Protein 8WWZ (pdb70)

B-factor: mean 31.45, std 10.14, range [16.16, 75.38]

Sequence (325 aa):
KVKVAINGFGRIGRMVFRKAMLDDQIQVVAINASYSAETLAHLIKYDTIHGRYDKEVVAGEDSLIVNGKKVLLLNSRDPKQLPWREYDIDIVVEATGKFNAKDKAMGHIEAGAKKVILTAPGKNEDVTIVMGVNEDQFDAERHVIISNASCTTNCLAPVVKVLDEEFGIESGLMTTVHAYTDLRRARACGESIIPTTTGAAKALSLVLPHLKGKLHGLALRVPVPNVSLVDLVVDLKTDVTAEEVNEAFKRAAKTSMYGVLDYSDEPLVSTDYNTNPHSAVIDGLTTMVMEDRKVKVLAWYDNEWGYSCRVVDLIRHVAARMKHP

Nearest PDB structures (foldseek):
  8wwz-assembly1_A  TM=1.003E+00  e=9.482E-76  Bacillus subtilis subsp. subtilis str. 168
  2xf8-assembly2_C  TM=9.598E-01  e=2.136E-46  Escherichia coli K-12
  7u4s-assembly1_D  TM=9.685E-01  e=5.369E-45  Candida albicans WO-1
  2x5j-assembly1_O  TM=9.587E-01  e=1.997E-44  Escherichia coli K-12
  2xf8-assembly4_K  TM=9.476E-01  e=3.418E-44  Escherichia coli K-12

GO terms:
  GO:0050661 NADP binding (F, IDA)
  GO:0043891 glyceraldehyde-3-phosphate dehydrogenase [NAD(P)+] (phosphorylating) activity (F, IDA)
  GO:0004365 glyceraldehyde-3-phosphate dehydrogenase (NAD+) (phosphorylating) activity (F, EXP)
  GO:0047100 glyceraldehyde-3-phosphate dehydrogenase (NADP+) (phosphorylating) activity (F, EXP)
  GO:0006094 gluconeogenesis (P, IMP)
  GO:0005515 protein binding (F, IPI)

Structure (mmCIF, N/CA/C/O backbone):
data_8WWZ
#
_entry.id   8WWZ
#
_cell.length_a   102.600
_cell.length_b   102.600
_cell.length_c   111.081
_cell.angle_alpha   90.00
_cell.angle_beta   90.00
_cell.angle_gamma   120.00
#
_symmetry.space_group_name_H-M   'P 62 2 2'
#
loop_
_entity.id
_entity.type
_entity.pdbx_description
1 polymer 'Glyceraldehyde-3-phosphate dehydrogenase 2'
2 water water
#
loop_
_atom_site.group_PDB
_atom_site.id
_atom_site.type_symbol
_atom_site.label_atom_id
_atom_site.label_alt_id
_atom_site.label_comp_id
_atom_site.label_asym_id
_atom_site.label_entity_id
_atom_site.label_seq_id
_atom_site.pdbx_PDB_ins_code
_atom_site.Cartn_x
_atom_site.Cartn_y
_atom_site.Cartn_z
_atom_site.occupancy
_atom_site.B_iso_or_equiv
_atom_site.auth_seq_id
_atom_site.auth_comp_id
_atom_site.auth_asym_id
_atom_site.auth_atom_id
_atom_site.pdbx_PDB_model_num
ATOM 1 N N . LYS A 1 4 ? 12.531 -10.192 21.593 1.00 46.82 2 LYS A N 1
ATOM 2 C CA . LYS A 1 4 ? 13.824 -10.026 20.943 1.00 42.23 2 LYS A CA 1
ATOM 3 C C . LYS A 1 4 ? 14.949 -10.320 21.929 1.00 40.57 2 LYS A C 1
ATOM 4 O O . LYS A 1 4 ? 14.874 -9.934 23.095 1.00 40.74 2 LYS A O 1
ATOM 10 N N . VAL A 1 5 ? 15.989 -11.015 21.466 1.00 36.20 3 VAL A N 1
ATOM 11 C CA . VAL A 1 5 ? 17.107 -11.345 22.342 1.00 30.39 3 VAL A CA 1
ATOM 12 C C . VAL A 1 5 ? 17.869 -10.071 22.677 1.00 31.07 3 VAL A C 1
ATOM 13 O O . VAL A 1 5 ? 18.128 -9.235 21.801 1.00 29.70 3 VAL A O 1
ATOM 17 N N . LYS A 1 6 ? 18.231 -9.916 23.949 1.00 25.38 4 LYS A N 1
ATOM 18 C CA . LYS A 1 6 ? 18.899 -8.716 24.433 1.00 25.85 4 LYS A CA 1
ATOM 19 C C . LYS A 1 6 ? 20.400 -8.960 24.535 1.00 22.40 4 LYS A C 1
ATOM 20 O O . LYS A 1 6 ? 20.852 -9.921 25.171 1.00 22.44 4 LYS A O 1
ATOM 26 N N . VAL A 1 7 ? 21.165 -8.089 23.897 1.00 19.64 5 VAL A N 1
ATOM 27 C CA . VAL A 1 7 ? 22.581 -8.308 23.657 1.00 25.00 5 VAL A CA 1
ATOM 28 C C . VAL A 1 7 ? 23.354 -7.106 24.177 1.00 20.99 5 VAL A C 1
ATOM 29 O O . VAL A 1 7 ? 22.890 -5.965 24.093 1.00 23.69 5 VAL A O 1
ATOM 33 N N . ALA A 1 8 ? 24.520 -7.369 24.741 1.00 19.84 6 ALA A N 1
ATOM 34 C CA . ALA A 1 8 ? 25.491 -6.327 25.024 1.00 22.10 6 ALA A CA 1
ATOM 35 C C . ALA A 1 8 ? 26.789 -6.678 24.313 1.00 21.03 6 ALA A C 1
ATOM 36 O O . ALA A 1 8 ? 27.053 -7.843 24.014 1.00 18.50 6 ALA A O 1
ATOM 38 N N . ILE A 1 9 ? 27.586 -5.660 24.015 1.00 24.75 7 ILE A N 1
ATOM 39 C CA . ILE A 1 9 ? 28.870 -5.838 23.354 1.00 20.23 7 ILE A CA 1
ATOM 40 C C . ILE A 1 9 ? 29.944 -5.234 24.240 1.00 20.00 7 ILE A C 1
ATOM 41 O O . ILE A 1 9 ? 29.847 -4.067 24.636 1.00 23.13 7 ILE A O 1
ATOM 46 N N . ASN A 1 10 ? 30.959 -6.028 24.557 1.00 21.35 8 ASN A N 1
ATOM 47 C CA . ASN A 1 10 ? 32.074 -5.587 25.377 1.00 21.56 8 ASN A CA 1
ATOM 48 C C . ASN A 1 10 ? 33.297 -5.426 24.484 1.00 21.74 8 ASN A C 1
ATOM 49 O O . ASN A 1 10 ? 33.743 -6.391 23.858 1.00 21.92 8 ASN A O 1
ATOM 54 N N . GLY A 1 11 ? 33.840 -4.217 24.435 1.00 23.81 9 GLY A N 1
ATOM 55 C CA . GLY A 1 11 ? 35.007 -3.957 23.617 1.00 27.34 9 GLY A CA 1
ATOM 56 C C . GLY A 1 11 ? 34.607 -3.420 22.263 1.00 26.33 9 GLY A C 1
ATOM 57 O O . GLY A 1 11 ? 33.694 -3.952 21.627 1.00 25.76 9 GLY A O 1
ATOM 58 N N . PHE A 1 12 ? 35.264 -2.362 21.809 1.00 29.18 10 PHE A N 1
ATOM 59 C CA . PHE A 1 12 ? 34.859 -1.704 20.579 1.00 28.61 10 PHE A CA 1
ATOM 60 C C . PHE A 1 12 ? 36.020 -1.598 19.603 1.00 30.19 10 PHE A C 1
ATOM 61 O O . PHE A 1 12 ? 36.205 -0.578 18.938 1.00 30.59 10 PHE A O 1
ATOM 69 N N . GLY A 1 13 ? 36.817 -2.658 19.516 1.00 28.88 11 GLY A N 1
ATOM 70 C CA . GLY A 1 13 ? 37.744 -2.814 18.421 1.00 22.61 11 GLY A CA 1
ATOM 71 C C . GLY A 1 13 ? 36.987 -3.127 17.145 1.00 24.64 11 GLY A C 1
ATOM 72 O O . GLY A 1 13 ? 35.763 -3.021 17.066 1.00 26.93 11 GLY A O 1
ATOM 73 N N . ARG A 1 14 ? 37.741 -3.538 16.125 1.00 24.43 12 ARG A N 1
ATOM 74 C CA . ARG A 1 14 ? 37.144 -3.682 14.799 1.00 28.53 12 ARG A CA 1
ATOM 75 C C . ARG A 1 14 ? 36.056 -4.754 14.786 1.00 24.56 12 ARG A C 1
ATOM 76 O O . ARG A 1 14 ? 35.008 -4.574 14.153 1.00 22.44 12 ARG A O 1
ATOM 84 N N . ILE A 1 15 ? 36.266 -5.858 15.507 1.00 22.59 13 ILE A N 1
ATOM 85 C CA . ILE A 1 15 ? 35.258 -6.912 15.543 1.00 23.49 13 ILE A CA 1
ATOM 86 C C . ILE A 1 15 ? 34.021 -6.439 16.297 1.00 23.64 13 ILE A C 1
ATOM 87 O O . ILE A 1 15 ? 32.888 -6.657 15.857 1.00 21.21 13 ILE A O 1
ATOM 92 N N . GLY A 1 16 ? 34.218 -5.808 17.458 1.00 19.10 14 GLY A N 1
ATOM 93 C CA . GLY A 1 16 ? 33.083 -5.265 18.189 1.00 24.22 14 GLY A CA 1
ATOM 94 C C . GLY A 1 16 ? 32.263 -4.295 17.358 1.00 23.62 14 GLY A C 1
ATOM 95 O O . GLY A 1 16 ? 31.031 -4.357 17.350 1.00 21.74 14 GLY A O 1
ATOM 96 N N . ARG A 1 17 ? 32.936 -3.413 16.612 1.00 21.61 15 ARG A N 1
ATOM 97 C CA . ARG A 1 17 ? 32.218 -2.424 15.811 1.00 26.12 15 ARG A CA 1
ATOM 98 C C . ARG A 1 17 ? 31.497 -3.068 14.638 1.00 22.83 15 ARG A C 1
ATOM 99 O O . ARG A 1 17 ? 30.366 -2.691 14.322 1.00 23.22 15 ARG A O 1
ATOM 107 N N . MET A 1 18 ? 32.130 -4.038 13.976 1.00 24.13 16 MET A N 1
ATOM 108 C CA . MET A 1 18 ? 31.468 -4.703 12.856 1.00 21.63 16 MET A CA 1
ATOM 109 C C . MET A 1 18 ? 30.261 -5.505 13.337 1.00 24.34 16 MET A C 1
ATOM 110 O O . MET A 1 18 ? 29.189 -5.471 12.713 1.00 19.32 16 MET A O 1
ATOM 115 N N . VAL A 1 19 ? 30.412 -6.216 14.460 1.00 22.27 17 VAL A N 1
ATOM 116 C CA . VAL A 1 19 ? 29.292 -6.951 15.040 1.00 22.85 17 VAL A CA 1
ATOM 117 C C . VAL A 1 19 ? 28.166 -5.997 15.412 1.00 23.15 17 VAL A C 1
ATOM 118 O O . VAL A 1 19 ? 26.988 -6.297 15.197 1.00 22.48 17 VAL A O 1
ATOM 122 N N . PHE A 1 20 ? 28.505 -4.840 15.985 1.00 23.79 18 PHE A N 1
ATOM 123 C CA . PHE A 1 20 ? 27.479 -3.858 16.320 1.00 26.15 18 PHE A CA 1
ATOM 124 C C . PHE A 1 20 ? 26.762 -3.367 15.068 1.00 26.72 18 PHE A C 1
ATOM 125 O O . PHE A 1 20 ? 25.530 -3.284 15.037 1.00 24.81 18 PHE A O 1
ATOM 133 N N . ARG A 1 21 ? 27.525 -3.026 14.027 1.00 26.35 19 ARG A N 1
ATOM 134 C CA . ARG A 1 21 ? 26.928 -2.609 12.762 1.00 29.20 19 ARG A CA 1
ATOM 135 C C . ARG A 1 21 ? 25.933 -3.647 12.259 1.00 27.99 19 ARG A C 1
ATOM 136 O O . ARG A 1 21 ? 24.811 -3.313 11.861 1.00 32.25 19 ARG A O 1
ATOM 144 N N . LYS A 1 22 ? 26.326 -4.922 12.281 1.00 26.03 20 LYS A N 1
ATOM 145 C CA . LYS A 1 22 ? 25.463 -5.959 11.720 1.00 26.05 20 LYS A CA 1
ATOM 146 C C . LYS A 1 22 ? 24.257 -6.225 12.617 1.00 30.28 20 LYS A C 1
ATOM 147 O O . LYS A 1 22 ? 23.143 -6.433 12.120 1.00 30.89 20 LYS A O 1
ATOM 153 N N . ALA A 1 23 ? 24.455 -6.206 13.941 1.00 26.19 21 ALA A N 1
ATOM 154 C CA . ALA A 1 23 ? 23.373 -6.500 14.874 1.00 32.78 21 ALA A CA 1
ATOM 155 C C . ALA A 1 23 ? 22.338 -5.386 14.907 1.00 31.32 21 ALA A C 1
ATOM 156 O O . ALA A 1 23 ? 21.148 -5.656 15.110 1.00 31.55 21 ALA A O 1
ATOM 158 N N . MET A 1 24 ? 22.766 -4.135 14.712 1.00 30.60 22 MET A N 1
ATOM 159 C CA . MET A 1 24 ? 21.826 -3.020 14.675 1.00 31.78 22 MET A CA 1
ATOM 160 C C . MET A 1 24 ? 20.891 -3.098 13.478 1.00 32.38 22 MET A C 1
ATOM 161 O O . MET A 1 24 ? 19.825 -2.475 13.49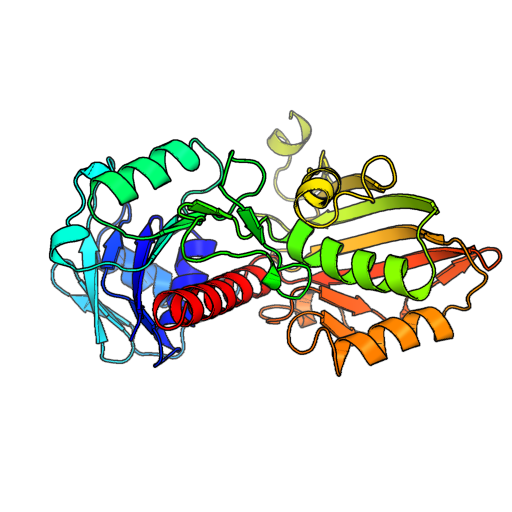9 1.00 38.90 22 MET A O 1
ATOM 166 N N . LEU A 1 25 ? 21.269 -3.837 12.437 1.00 29.82 23 LEU A N 1
ATOM 167 C CA . LEU A 1 25 ? 20.401 -4.068 11.294 1.00 34.34 23 LEU A CA 1
ATOM 168 C C . LEU A 1 25 ? 19.450 -5.238 11.502 1.00 38.09 23 LEU A C 1
ATOM 169 O O . LEU A 1 25 ? 18.465 -5.358 10.766 1.00 39.88 23 LEU A O 1
ATOM 174 N N . ASP A 1 26 ? 19.723 -6.100 12.477 1.00 37.72 24 ASP A N 1
ATOM 175 C CA . ASP A 1 26 ? 18.908 -7.283 12.735 1.00 35.89 24 ASP A CA 1
ATOM 176 C C . ASP A 1 26 ? 17.764 -6.892 13.663 1.00 39.78 24 ASP A C 1
ATOM 177 O O . ASP A 1 26 ? 17.981 -6.621 14.849 1.00 34.37 24 ASP A O 1
ATOM 182 N N . ASP A 1 27 ? 16.545 -6.871 13.124 1.00 39.91 25 ASP A N 1
ATOM 183 C CA . ASP A 1 27 ? 15.384 -6.523 13.932 1.00 44.06 25 ASP A CA 1
ATOM 184 C C . ASP A 1 27 ? 14.993 -7.630 14.905 1.00 43.34 25 ASP A C 1
ATOM 185 O O . ASP A 1 27 ? 14.132 -7.400 15.760 1.00 43.53 25 ASP A O 1
ATOM 190 N N . GLN A 1 28 ? 15.605 -8.814 14.803 1.00 38.92 26 GLN A N 1
ATOM 191 C CA . GLN A 1 28 ? 15.407 -9.867 15.791 1.00 39.52 26 GLN A CA 1
ATOM 192 C C . GLN A 1 28 ? 16.301 -9.703 17.013 1.00 39.02 26 GLN A C 1
ATOM 193 O O . GLN A 1 28 ? 16.136 -10.443 17.989 1.00 39.00 26 GLN A O 1
ATOM 199 N N . ILE A 1 29 ? 17.239 -8.761 16.985 1.00 36.67 27 ILE A N 1
ATOM 200 C CA . ILE A 1 29 ? 18.226 -8.583 18.040 1.00 33.16 27 ILE A CA 1
ATOM 201 C C . ILE A 1 29 ? 18.079 -7.174 18.592 1.00 33.37 27 ILE A C 1
ATOM 202 O O . ILE A 1 29 ? 17.953 -6.214 17.824 1.00 31.01 27 ILE A O 1
ATOM 207 N N . GLN A 1 30 ? 18.096 -7.048 19.915 1.00 30.30 28 GLN A N 1
ATOM 208 C CA . GLN A 1 30 ? 18.067 -5.755 20.582 1.00 30.73 28 GLN A CA 1
ATOM 209 C C . GLN A 1 30 ? 19.418 -5.543 21.252 1.00 27.73 28 GLN A C 1
ATOM 210 O O . GLN A 1 30 ? 19.719 -6.185 22.263 1.00 28.67 28 GLN A O 1
ATOM 216 N N . VAL A 1 31 ? 20.229 -4.648 20.694 1.00 23.69 29 VAL A N 1
ATOM 217 C CA . VAL A 1 31 ? 21.504 -4.279 21.308 1.00 21.20 29 VAL A CA 1
ATOM 218 C C . VAL A 1 31 ? 21.200 -3.249 22.393 1.00 25.05 29 VAL A C 1
ATOM 219 O O . VAL A 1 31 ? 20.986 -2.068 22.111 1.00 28.13 29 VAL A O 1
ATOM 223 N N . VAL A 1 32 ? 21.187 -3.701 23.645 1.00 21.92 30 VAL A N 1
ATOM 224 C CA . VAL A 1 32 ? 20.795 -2.851 24.760 1.00 24.04 30 VAL A CA 1
ATOM 225 C C . VAL A 1 32 ? 21.930 -1.922 25.162 1.00 25.11 30 VAL A C 1
ATOM 226 O O . VAL A 1 32 ? 21.703 -0.754 25.490 1.00 24.49 30 VAL A O 1
ATOM 230 N N . ALA A 1 33 ? 23.168 -2.413 25.147 1.00 26.82 31 ALA A N 1
ATOM 231 C CA . ALA A 1 33 ? 24.250 -1.653 25.747 1.00 23.99 31 ALA A CA 1
ATOM 232 C C . ALA A 1 33 ? 25.584 -2.019 25.117 1.00 23.65 31 ALA A C 1
ATOM 233 O O . ALA A 1 33 ? 25.747 -3.075 24.498 1.00 23.65 31 ALA A O 1
ATOM 235 N N . ILE A 1 34 ? 26.539 -1.112 25.301 1.00 24.59 32 ILE A N 1
ATOM 236 C CA . ILE A 1 34 ? 27.927 -1.275 24.894 1.00 23.57 32 ILE A CA 1
ATOM 237 C C . ILE A 1 34 ? 28.808 -0.898 26.074 1.00 24.54 32 ILE A C 1
ATOM 238 O O . ILE A 1 34 ? 28.551 0.103 26.750 1.00 27.81 32 ILE A O 1
ATOM 243 N N . ASN A 1 35 ? 29.848 -1.687 26.319 1.00 23.74 33 ASN A N 1
ATOM 244 C CA . ASN A 1 35 ? 30.900 -1.328 27.265 1.00 27.89 33 ASN A CA 1
ATOM 245 C C . ASN A 1 35 ? 32.188 -1.110 26.480 1.00 24.56 33 ASN A C 1
ATOM 246 O O . ASN A 1 35 ? 32.691 -2.038 25.838 1.00 24.42 33 ASN A O 1
ATOM 251 N N . ALA A 1 36 ? 32.713 0.114 26.526 1.00 24.59 34 ALA A N 1
ATOM 252 C CA . ALA A 1 36 ? 33.852 0.501 25.707 1.00 27.65 34 ALA A CA 1
ATOM 253 C C . ALA A 1 36 ? 34.708 1.508 26.459 1.00 31.07 34 ALA A C 1
ATOM 254 O O . ALA A 1 36 ? 34.302 2.063 27.482 1.00 31.79 34 ALA A O 1
ATOM 256 N N . SER A 1 37 ? 35.896 1.759 25.917 1.00 33.76 35 SER A N 1
ATOM 257 C CA . SER A 1 37 ? 36.887 2.616 26.552 1.00 36.47 35 SER A CA 1
ATOM 258 C C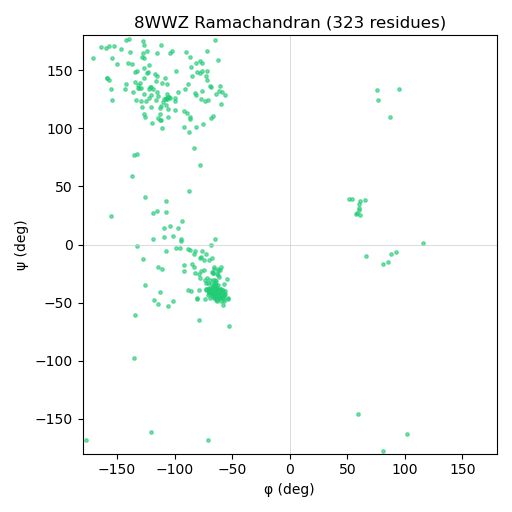 . SER A 1 37 ? 36.748 4.087 26.184 1.00 39.98 35 SER A C 1
ATOM 259 O O . SER A 1 37 ? 37.501 4.906 26.718 1.00 43.02 35 SER A O 1
ATOM 262 N N . TYR A 1 38 ? 35.826 4.453 25.297 1.00 34.89 36 TYR A N 1
ATOM 263 C CA . TYR A 1 38 ? 35.758 5.827 24.819 1.00 38.58 36 TYR A CA 1
ATOM 264 C C . TYR A 1 38 ? 34.382 6.435 25.061 1.00 37.39 36 TYR A C 1
ATOM 265 O O . TYR A 1 38 ? 33.403 5.747 25.363 1.00 30.83 36 TYR A O 1
ATOM 274 N N . SER A 1 39 ? 34.328 7.757 24.912 1.00 31.36 37 SER A N 1
ATOM 275 C CA . SER A 1 39 ? 33.096 8.508 25.070 1.00 30.45 37 SER A CA 1
ATOM 276 C C . SER A 1 39 ? 32.155 8.254 23.893 1.00 30.44 37 SER A C 1
ATOM 277 O O . SER A 1 39 ? 32.542 7.728 22.844 1.00 30.50 37 SER A O 1
ATOM 280 N N . ALA A 1 40 ? 30.899 8.667 24.077 1.00 25.14 38 ALA A N 1
ATOM 281 C CA . ALA A 1 40 ? 29.872 8.436 23.065 1.00 29.49 38 ALA A CA 1
ATOM 282 C C . ALA A 1 40 ? 30.223 9.100 21.737 1.00 34.22 38 ALA A C 1
ATOM 283 O O . ALA A 1 40 ? 29.959 8.539 20.670 1.00 29.51 38 ALA A O 1
ATOM 285 N N . GLU A 1 41 ? 30.801 10.303 21.781 1.00 26.88 39 GLU A N 1
ATOM 286 C CA . GLU A 1 41 ? 31.140 11.015 20.551 1.00 35.29 39 GLU A CA 1
ATOM 287 C C . GLU A 1 41 ? 32.194 10.254 19.748 1.00 33.00 39 GLU A C 1
ATOM 288 O O . GLU A 1 41 ? 32.065 10.081 18.526 1.00 26.45 39 GLU A O 1
ATOM 294 N N . THR A 1 42 ? 33.223 9.748 20.431 1.00 29.74 40 THR A N 1
ATOM 295 C CA . THR A 1 42 ? 34.238 8.948 19.758 1.00 31.91 40 THR A CA 1
ATOM 296 C C . THR A 1 42 ? 33.646 7.652 19.215 1.00 31.54 40 THR A C 1
ATOM 297 O O . THR A 1 42 ? 33.958 7.243 18.089 1.00 31.37 40 THR A O 1
ATOM 301 N N . LEU A 1 43 ? 32.784 6.995 19.997 1.00 29.11 41 LEU A N 1
ATOM 302 C CA . LEU A 1 43 ? 32.174 5.749 19.539 1.00 29.42 41 LEU A CA 1
ATOM 303 C C . LEU A 1 43 ? 31.307 5.977 18.312 1.00 27.71 41 LEU A C 1
ATOM 304 O O . LEU A 1 43 ? 31.316 5.165 17.380 1.00 25.58 41 LEU A O 1
ATOM 309 N N . ALA A 1 44 ? 30.523 7.056 18.309 1.00 26.79 42 ALA A N 1
ATOM 310 C CA . ALA A 1 44 ? 29.696 7.369 17.151 1.00 27.53 42 ALA A CA 1
ATOM 311 C C . ALA A 1 44 ? 30.559 7.629 15.927 1.00 29.16 42 ALA A C 1
ATOM 312 O O . ALA A 1 44 ? 30.233 7.178 14.821 1.00 26.27 42 ALA A O 1
ATOM 314 N N . HIS A 1 45 ? 31.677 8.343 16.107 1.00 28.71 43 HIS A N 1
ATOM 315 C CA . HIS A 1 45 ? 32.618 8.515 15.003 1.00 28.39 43 HIS A CA 1
ATOM 316 C C . HIS A 1 45 ? 33.097 7.166 14.476 1.00 31.37 43 HIS A C 1
ATOM 317 O O . HIS A 1 45 ? 33.109 6.928 13.262 1.00 29.55 43 HIS A O 1
ATOM 324 N N . LEU A 1 46 ? 33.490 6.265 15.382 1.00 25.75 44 LEU A N 1
ATOM 325 C CA . LEU A 1 46 ? 34.052 4.983 14.962 1.00 29.48 44 LEU A CA 1
ATOM 326 C C . LEU A 1 46 ? 33.003 4.082 14.318 1.00 28.18 44 LEU A C 1
ATOM 327 O O . LEU A 1 46 ? 33.334 3.279 13.441 1.00 27.49 44 LEU A O 1
ATOM 332 N N . ILE A 1 47 ? 31.744 4.204 14.733 1.00 26.71 45 ILE A N 1
ATOM 333 C CA . ILE A 1 47 ? 30.665 3.447 14.106 1.00 26.98 45 ILE A CA 1
ATOM 334 C C . ILE A 1 47 ? 30.379 3.982 12.712 1.00 28.23 45 ILE A C 1
ATOM 335 O O . ILE A 1 47 ? 30.186 3.212 11.762 1.00 25.53 45 ILE A O 1
ATOM 340 N N . LYS A 1 48 ? 30.334 5.310 12.572 1.00 26.05 46 LYS A N 1
ATOM 341 C CA . LYS A 1 48 ? 29.921 5.910 11.310 1.00 29.10 46 LYS A CA 1
ATOM 342 C C . LYS A 1 48 ? 30.967 5.707 10.222 1.00 26.18 46 LYS A C 1
ATOM 343 O O . LYS A 1 48 ? 30.620 5.436 9.068 1.00 24.56 46 LYS A O 1
ATOM 349 N N . TYR A 1 49 ? 32.246 5.823 10.570 1.00 26.76 47 TYR A N 1
ATOM 350 C CA . TYR A 1 49 ? 33.336 5.839 9.605 1.00 23.88 47 TYR A CA 1
ATOM 351 C C . TYR A 1 49 ? 34.236 4.629 9.797 1.00 31.24 47 TYR A C 1
ATOM 352 O O . TYR A 1 49 ? 34.523 4.230 10.929 1.00 33.53 47 TYR A O 1
ATOM 361 N N . ASP A 1 50 ? 34.692 4.057 8.687 1.00 29.34 48 ASP A N 1
ATOM 362 C CA . ASP A 1 50 ? 35.575 2.902 8.744 1.00 28.02 48 ASP A CA 1
ATOM 363 C C . ASP A 1 50 ? 36.423 2.846 7.483 1.00 30.81 48 ASP A C 1
ATOM 364 O O . ASP A 1 50 ? 35.885 2.823 6.371 1.00 31.65 48 ASP A O 1
ATOM 369 N N . THR A 1 51 ? 37.745 2.807 7.661 1.00 29.40 49 THR A N 1
ATOM 370 C CA . THR A 1 51 ? 38.652 2.843 6.519 1.00 31.29 49 THR A CA 1
ATOM 371 C C . THR A 1 51 ? 38.623 1.565 5.694 1.00 34.64 49 THR A C 1
ATOM 372 O O . THR A 1 51 ? 39.136 1.566 4.571 1.00 36.94 49 THR A O 1
ATOM 376 N N . ILE A 1 52 ? 38.033 0.491 6.208 1.00 34.61 50 ILE A N 1
ATOM 377 C CA . ILE A 1 52 ? 38.008 -0.796 5.525 1.00 29.70 50 ILE A CA 1
ATOM 378 C C . ILE A 1 52 ? 36.665 -1.050 4.851 1.00 32.39 50 ILE A C 1
ATOM 379 O O . ILE A 1 52 ? 36.610 -1.438 3.683 1.00 32.24 50 ILE A O 1
ATOM 384 N N . HIS A 1 53 ? 35.564 -0.843 5.572 1.00 28.71 51 HIS A N 1
ATOM 385 C CA . HIS A 1 53 ? 34.247 -1.208 5.072 1.00 29.59 51 HIS A CA 1
ATOM 386 C C . HIS A 1 53 ? 33.396 0.002 4.714 1.00 33.00 51 HIS A C 1
ATOM 387 O O . HIS A 1 53 ? 32.218 -0.158 4.382 1.00 34.11 51 HIS A O 1
ATOM 394 N N . GLY A 1 54 ? 33.964 1.205 4.757 1.00 32.79 52 GLY A N 1
ATOM 395 C CA . GLY A 1 54 ? 33.247 2.388 4.330 1.00 30.97 52 GLY A CA 1
ATOM 396 C C . GLY A 1 54 ? 32.311 2.933 5.391 1.00 30.09 52 GLY A C 1
ATOM 397 O O . GLY A 1 54 ? 32.210 2.432 6.512 1.00 29.52 52 GLY A O 1
ATOM 398 N N . ARG A 1 55 ? 31.599 3.987 5.008 1.00 26.84 53 ARG A N 1
ATOM 399 C CA . ARG A 1 55 ? 30.722 4.680 5.938 1.00 32.65 53 ARG A CA 1
ATOM 400 C C . ARG A 1 55 ? 29.481 3.846 6.224 1.00 35.58 53 ARG A C 1
ATOM 401 O O . ARG A 1 55 ? 28.972 3.142 5.348 1.00 33.34 53 ARG A O 1
ATOM 409 N N . TYR A 1 56 ? 28.994 3.936 7.459 1.00 31.46 54 TYR A N 1
ATOM 410 C CA . TYR A 1 56 ? 27.801 3.204 7.859 1.00 35.88 54 TYR A CA 1
ATOM 411 C C . TYR A 1 56 ? 26.562 3.815 7.219 1.00 39.84 54 TYR A C 1
ATOM 412 O O . TYR A 1 56 ? 26.438 5.037 7.110 1.00 42.35 54 TYR A O 1
ATOM 421 N N . ASP A 1 57 ? 25.631 2.945 6.815 1.00 40.62 55 ASP A N 1
ATOM 422 C CA . ASP A 1 57 ? 24.465 3.380 6.053 1.00 47.21 55 ASP A CA 1
ATOM 423 C C . ASP A 1 57 ? 23.458 4.134 6.915 1.00 49.24 55 ASP A C 1
ATOM 424 O O . ASP A 1 57 ? 22.779 5.040 6.419 1.00 48.62 55 ASP A O 1
ATOM 429 N N . LYS A 1 58 ? 23.336 3.774 8.187 1.00 46.12 56 LYS A N 1
ATOM 430 C CA . LYS A 1 58 ? 22.288 4.316 9.035 1.00 47.02 56 LYS A CA 1
ATOM 431 C C . LYS A 1 58 ? 22.754 5.585 9.745 1.00 44.35 56 LYS A C 1
ATOM 432 O O . LYS A 1 58 ? 23.942 5.909 9.791 1.00 47.27 56 LYS A O 1
ATOM 438 N N . GLU A 1 59 ? 21.789 6.311 10.303 1.00 43.23 57 GLU A N 1
ATOM 439 C CA . GLU A 1 59 ? 22.096 7.526 11.047 1.00 46.20 57 GLU A CA 1
ATOM 440 C C . GLU A 1 59 ? 22.712 7.156 12.389 1.00 43.61 57 GLU A C 1
ATOM 441 O O . GLU A 1 59 ? 22.116 6.405 13.169 1.00 43.38 57 GLU A O 1
ATOM 447 N N . VAL A 1 60 ? 23.912 7.664 12.649 1.00 41.16 58 VAL A N 1
ATOM 448 C CA . VAL A 1 60 ? 24.630 7.410 13.890 1.00 40.78 58 VAL A CA 1
ATOM 449 C C . VAL A 1 60 ? 24.786 8.732 14.616 1.00 40.94 58 VAL A C 1
ATOM 450 O O . VAL A 1 60 ? 25.328 9.692 14.056 1.00 45.67 58 VAL A O 1
ATOM 454 N N . VAL A 1 61 ? 24.328 8.785 15.860 1.00 38.62 59 VAL A N 1
ATOM 455 C CA . VAL A 1 61 ? 24.281 10.038 16.595 1.00 39.06 59 VAL A CA 1
ATOM 456 C C . VAL A 1 61 ? 24.641 9.776 18.055 1.00 40.25 59 VAL A C 1
ATOM 457 O O . VAL A 1 61 ? 24.212 8.780 18.642 1.00 40.70 59 VAL A O 1
ATOM 461 N N . ALA A 1 62 ? 25.440 10.660 18.642 1.00 35.70 60 ALA A N 1
ATOM 462 C CA . ALA A 1 62 ? 25.884 10.513 20.023 1.00 37.52 60 ALA A CA 1
ATOM 463 C C . ALA A 1 62 ? 24.996 11.334 20.951 1.00 43.58 60 ALA A C 1
ATOM 464 O O . ALA A 1 62 ? 24.744 12.516 20.691 1.00 44.68 60 ALA A O 1
ATOM 466 N N . GLY A 1 63 ? 24.523 10.710 22.028 1.00 39.97 61 GLY A N 1
ATOM 467 C CA . GLY A 1 63 ? 23.761 11.411 23.039 1.00 43.95 61 GLY A CA 1
ATOM 468 C C . GLY A 1 63 ? 24.446 11.314 24.386 1.00 49.14 61 GLY A C 1
ATOM 469 O O . GLY A 1 63 ? 25.636 10.993 24.458 1.00 46.38 61 GLY A O 1
ATOM 470 N N . GLU A 1 64 ? 23.712 11.572 25.463 1.00 53.57 62 GLU A N 1
ATOM 471 C CA . GLU A 1 64 ? 24.295 11.574 26.802 1.00 54.18 62 GLU A CA 1
ATOM 472 C C . GLU A 1 64 ? 24.522 10.134 27.245 1.00 51.46 62 GLU A C 1
ATOM 473 O O . GLU A 1 64 ? 23.582 9.433 27.628 1.00 56.20 62 GLU A O 1
ATOM 479 N N . ASP A 1 65 ? 25.784 9.696 27.202 1.00 49.66 63 ASP A N 1
ATOM 480 C CA . ASP A 1 65 ? 26.162 8.331 27.576 1.00 48.37 63 ASP A CA 1
ATOM 481 C C . ASP A 1 65 ? 25.305 7.301 26.842 1.00 45.35 63 ASP A C 1
ATOM 482 O O . ASP A 1 65 ? 24.893 6.281 27.402 1.00 39.76 63 ASP A O 1
ATOM 487 N N . SER A 1 66 ? 25.024 7.583 25.573 1.00 40.18 64 SER A N 1
ATOM 488 C CA . SER A 1 66 ? 24.256 6.672 24.740 1.00 37.58 64 SER A CA 1
ATOM 489 C C . SER A 1 66 ? 24.529 6.994 23.279 1.00 39.23 64 SER A C 1
ATOM 490 O O . SER A 1 66 ? 25.128 8.018 22.940 1.00 37.27 64 SER A O 1
ATOM 493 N N . LEU A 1 67 ? 24.074 6.097 22.419 1.00 39.76 65 LEU A N 1
ATOM 494 C CA . LEU A 1 67 ? 24.063 6.316 20.985 1.00 39.32 65 LEU A CA 1
ATOM 495 C C . LEU A 1 67 ? 22.642 6.139 20.478 1.00 38.85 65 LEU A C 1
ATOM 496 O O . LEU A 1 67 ? 21.860 5.368 21.034 1.00 37.96 65 LEU A O 1
ATOM 501 N N . ILE A 1 68 ? 22.301 6.886 19.441 1.00 40.20 66 ILE A N 1
ATOM 502 C CA . ILE A 1 68 ? 21.067 6.695 18.698 1.00 38.52 66 ILE A CA 1
ATOM 503 C C . ILE A 1 68 ? 21.492 6.258 17.307 1.00 39.00 66 ILE A C 1
ATOM 504 O O . ILE A 1 68 ? 22.067 7.043 16.539 1.00 34.44 66 ILE A O 1
ATOM 509 N N . VAL A 1 69 ? 21.252 4.989 17.003 1.00 38.12 67 VAL A N 1
ATOM 510 C CA . VAL A 1 69 ? 21.714 4.369 15.772 1.00 42.51 67 VAL A CA 1
ATOM 511 C C . VAL A 1 69 ? 20.500 3.778 15.082 1.00 46.27 67 VAL A C 1
ATOM 512 O O . VAL A 1 69 ? 19.778 2.969 15.679 1.00 48.36 67 VAL A O 1
ATOM 516 N N . ASN A 1 70 ? 20.266 4.191 13.836 1.00 51.07 68 ASN A N 1
ATOM 517 C CA . ASN A 1 70 ? 19.151 3.677 13.043 1.00 52.08 68 ASN A CA 1
ATOM 518 C C . ASN A 1 70 ? 17.817 3.908 13.755 1.00 50.96 68 ASN A C 1
ATOM 519 O O . ASN A 1 70 ? 16.848 3.174 13.548 1.00 55.76 68 ASN A O 1
ATOM 524 N N . GLY A 1 71 ? 17.766 4.929 14.614 1.00 45.28 69 GLY A N 1
ATOM 525 C CA . GLY A 1 71 ? 16.572 5.261 15.359 1.00 48.97 69 GLY A CA 1
ATOM 526 C C . GLY A 1 71 ? 16.455 4.630 16.735 1.00 54.28 69 GLY A C 1
ATOM 527 O O . GLY A 1 71 ? 15.525 4.977 17.477 1.00 54.90 69 GLY A O 1
ATOM 528 N N . LYS A 1 72 ? 17.361 3.728 17.111 1.00 49.22 70 LYS A N 1
ATOM 529 C CA . LYS A 1 72 ? 17.268 3.009 18.376 1.00 44.47 70 LYS A CA 1
ATOM 530 C C . LYS A 1 72 ? 18.337 3.490 19.349 1.00 38.63 70 LYS A C 1
ATOM 531 O O . LYS A 1 72 ? 19.463 3.796 18.948 1.00 43.90 70 LYS A O 1
ATOM 537 N N . LYS A 1 73 ? 17.982 3.546 20.630 1.00 36.60 71 LYS A N 1
ATOM 538 C CA . LYS A 1 73 ? 18.907 3.985 21.667 1.00 38.41 71 LYS A CA 1
ATOM 539 C C . LYS A 1 73 ? 19.710 2.804 22.202 1.00 32.51 71 LYS A C 1
ATOM 540 O O . LYS A 1 73 ? 19.173 1.716 22.424 1.00 34.31 71 LYS A O 1
ATOM 546 N N . VAL A 1 74 ? 21.005 3.033 22.402 1.00 28.96 72 VAL A N 1
ATOM 547 C CA . VAL A 1 74 ? 21.939 2.044 22.925 1.00 31.38 72 VAL A CA 1
ATOM 548 C C . VAL A 1 74 ? 22.673 2.698 24.082 1.00 30.26 72 VAL A C 1
ATOM 549 O O . VAL A 1 74 ? 23.292 3.752 23.906 1.00 31.87 72 VAL A O 1
ATOM 553 N N . LEU A 1 75 ? 22.607 2.088 25.257 1.00 25.89 73 LEU A N 1
ATOM 554 C CA . LEU A 1 75 ? 23.275 2.670 26.409 1.00 30.41 73 LEU A CA 1
ATOM 555 C C . LEU A 1 75 ? 24.771 2.383 26.356 1.00 27.82 73 LEU A C 1
ATOM 556 O O . LEU A 1 75 ? 25.213 1.355 25.837 1.00 28.04 73 LEU A O 1
ATOM 561 N N . LEU A 1 76 ? 25.556 3.319 26.880 1.00 25.17 74 LEU A N 1
ATOM 562 C CA . LEU A 1 76 ? 27.009 3.220 26.863 1.00 28.10 74 LEU A CA 1
ATOM 563 C C . LEU A 1 76 ? 27.542 3.188 28.285 1.00 28.12 74 LEU A C 1
ATOM 564 O O . LEU A 1 76 ? 27.128 3.989 29.130 1.00 34.04 74 LEU A O 1
ATOM 569 N N . LEU A 1 77 ? 28.462 2.260 28.540 1.00 26.93 75 LEU A N 1
ATOM 570 C CA . LEU A 1 77 ? 29.131 2.131 29.824 1.00 29.81 75 LEU A CA 1
ATOM 571 C C . LEU A 1 77 ? 30.639 2.134 29.602 1.00 31.39 75 LEU A C 1
ATOM 572 O O . LEU A 1 77 ? 31.120 1.897 28.488 1.00 24.02 75 LEU A O 1
ATOM 577 N N . ASN A 1 78 ? 31.384 2.421 30.675 1.00 28.45 76 ASN A N 1
ATOM 578 C CA . ASN A 1 78 ? 32.845 2.516 30.624 1.00 33.81 76 ASN A CA 1
ATOM 579 C C . ASN A 1 78 ? 33.457 1.824 31.845 1.00 38.25 76 ASN A C 1
ATOM 580 O O . ASN A 1 78 ? 34.176 2.418 32.644 1.00 36.03 76 ASN A O 1
ATOM 585 N N . SER A 1 79 ? 33.171 0.537 31.997 1.00 32.58 77 SER A N 1
ATOM 586 C CA . SER A 1 79 ? 33.636 -0.244 33.134 1.00 30.76 77 SER A CA 1
ATOM 587 C C . SER A 1 79 ? 34.767 -1.160 32.690 1.00 33.50 77 SER A C 1
ATOM 588 O O . SER A 1 79 ? 34.617 -1.911 31.722 1.00 32.00 77 SER A O 1
ATOM 591 N N . ARG A 1 80 ? 35.901 -1.087 33.388 1.00 30.68 78 ARG A N 1
ATOM 592 C CA . ARG A 1 80 ? 36.993 -2.009 33.099 1.00 37.01 78 ARG A CA 1
ATOM 593 C C . ARG A 1 80 ? 36.821 -3.354 33.794 1.00 31.95 78 ARG A C 1
ATOM 594 O O . ARG A 1 80 ? 37.440 -4.337 33.374 1.00 33.77 78 ARG A O 1
ATOM 602 N N . ASP A 1 81 ? 36.000 -3.424 34.836 1.00 26.29 79 ASP A N 1
ATOM 603 C CA . ASP A 1 81 ? 35.727 -4.682 35.522 1.00 30.99 79 ASP A CA 1
ATOM 604 C C . ASP A 1 81 ? 34.329 -5.156 35.151 1.00 27.84 79 ASP A C 1
ATOM 605 O O . ASP A 1 81 ? 33.338 -4.544 35.583 1.00 26.40 79 ASP A O 1
ATOM 610 N N . PRO A 1 82 ? 34.199 -6.227 34.365 1.00 25.30 80 PRO A N 1
ATOM 611 C CA . PRO A 1 82 ? 32.876 -6.601 33.834 1.00 24.09 80 PRO A CA 1
ATOM 612 C C . PRO A 1 82 ? 31.848 -6.958 34.893 1.00 22.34 80 PRO A C 1
ATOM 613 O O . PRO A 1 82 ? 30.646 -6.879 34.612 1.00 24.48 80 PRO A O 1
ATOM 617 N N . LYS A 1 83 ? 32.258 -7.359 36.091 1.00 24.99 81 LYS A N 1
ATOM 618 C CA . LYS A 1 83 ? 31.265 -7.724 37.094 1.00 26.08 81 LYS A CA 1
ATOM 619 C C . LYS A 1 83 ? 30.593 -6.513 37.730 1.00 30.06 81 LYS A C 1
ATOM 620 O O . LYS A 1 83 ? 29.647 -6.688 38.506 1.00 28.11 81 LYS A O 1
ATOM 626 N N . GLN A 1 84 ? 31.036 -5.297 37.405 1.00 26.54 82 GLN A N 1
ATOM 627 C CA . GLN A 1 84 ? 30.360 -4.080 37.836 1.00 29.13 82 GLN A CA 1
ATOM 628 C C . GLN A 1 84 ? 29.239 -3.656 36.890 1.00 32.87 82 GLN A C 1
ATOM 629 O O . GLN A 1 84 ? 28.528 -2.691 37.191 1.00 30.43 82 GLN A O 1
ATOM 635 N N . LEU A 1 85 ? 29.064 -4.348 35.758 1.00 26.31 83 LEU A N 1
ATOM 636 C CA . LEU A 1 85 ? 28.105 -3.938 34.743 1.00 25.98 83 LEU A CA 1
ATOM 637 C C . LEU A 1 85 ? 26.676 -4.284 35.160 1.00 25.77 83 LEU A C 1
ATOM 638 O O . LEU A 1 85 ? 26.447 -5.262 35.877 1.00 29.30 83 LEU A O 1
ATOM 643 N N . PRO A 1 86 ? 25.685 -3.490 34.726 1.00 28.37 84 PRO A N 1
ATOM 644 C CA . PRO A 1 86 ? 24.300 -3.688 35.157 1.00 28.19 84 PRO A CA 1
ATOM 6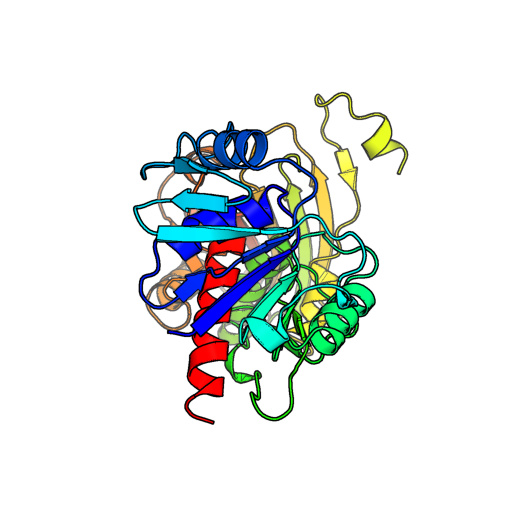45 C C . PRO A 1 86 ? 23.526 -4.682 34.291 1.00 26.53 84 PRO A C 1
ATOM 646 O O . PRO A 1 86 ? 22.381 -4.435 33.897 1.00 29.29 84 PRO A O 1
ATOM 650 N N . TRP A 1 87 ? 24.146 -5.830 33.998 1.00 25.08 85 TRP A N 1
ATOM 651 C CA . TRP A 1 87 ? 23.530 -6.790 33.082 1.00 26.26 85 TRP A CA 1
ATOM 652 C C . TRP A 1 87 ? 22.275 -7.428 33.669 1.00 27.75 85 TRP A C 1
ATOM 653 O O . TRP A 1 87 ? 21.339 -7.749 32.926 1.00 26.50 85 TRP A O 1
ATOM 664 N N . ARG A 1 88 ? 22.244 -7.642 34.985 1.00 25.71 86 ARG A N 1
ATOM 665 C CA . ARG A 1 88 ? 21.038 -8.159 35.623 1.00 29.08 86 ARG A CA 1
ATOM 666 C C . ARG A 1 88 ? 19.892 -7.167 35.488 1.00 27.50 86 ARG A C 1
ATOM 667 O O . ARG A 1 88 ? 18.768 -7.540 35.136 1.00 30.06 86 ARG A O 1
ATOM 675 N N . GLU A 1 89 ? 20.171 -5.890 35.742 1.00 28.08 87 GLU A N 1
ATOM 676 C CA . GLU A 1 89 ? 19.160 -4.848 35.644 1.00 32.48 87 GLU A CA 1
ATOM 677 C C . GLU A 1 89 ? 18.683 -4.627 34.213 1.00 32.05 87 GLU A C 1
ATOM 678 O O . GLU A 1 89 ? 17.564 -4.147 34.015 1.00 33.60 87 GLU A O 1
ATOM 684 N N . TYR A 1 90 ? 19.494 -4.965 33.214 1.00 29.04 88 TYR A N 1
ATOM 685 C CA . TYR A 1 90 ? 19.097 -4.800 31.823 1.00 28.78 88 TYR A CA 1
ATOM 686 C C . TYR A 1 90 ? 18.587 -6.091 31.203 1.00 28.66 88 TYR A C 1
ATOM 687 O O . TYR A 1 90 ? 18.164 -6.076 30.043 1.00 29.94 88 TYR A O 1
ATOM 696 N N . ASP A 1 91 ? 18.616 -7.202 31.944 1.00 28.46 89 ASP A N 1
ATOM 697 C CA . ASP A 1 91 ? 18.123 -8.490 31.454 1.00 28.58 89 ASP A CA 1
ATOM 698 C C . ASP A 1 91 ? 18.902 -8.949 30.220 1.00 26.01 89 ASP A C 1
ATOM 699 O O . ASP A 1 91 ? 18.345 -9.541 29.294 1.00 26.60 89 ASP A O 1
ATOM 704 N N . ILE A 1 92 ? 20.209 -8.685 30.218 1.00 26.50 90 ILE A N 1
ATOM 705 C CA . ILE A 1 92 ? 21.057 -9.053 29.088 1.00 24.53 90 ILE A CA 1
ATOM 706 C C . ILE A 1 92 ? 21.010 -10.559 28.884 1.00 26.06 90 ILE A C 1
ATOM 707 O O . ILE A 1 92 ? 21.361 -11.333 29.783 1.00 23.35 90 ILE A O 1
ATOM 712 N N . ASP A 1 93 ? 20.585 -10.981 27.690 1.00 20.45 91 ASP A N 1
ATOM 713 C CA . ASP A 1 93 ? 20.579 -12.401 27.360 1.00 25.56 91 ASP A CA 1
ATOM 714 C C . ASP A 1 93 ? 21.965 -12.881 26.945 1.00 25.20 91 ASP A C 1
ATOM 715 O O . ASP A 1 93 ? 22.428 -13.933 27.408 1.00 23.25 91 ASP A O 1
ATOM 720 N N . ILE A 1 94 ? 22.641 -12.131 26.070 1.00 21.35 92 ILE A N 1
ATOM 721 C CA . ILE A 1 94 ? 23.935 -12.554 25.537 1.00 22.47 92 ILE A CA 1
ATOM 722 C C . ILE A 1 94 ? 24.898 -11.374 25.535 1.00 19.04 92 ILE A C 1
ATOM 723 O O . ILE A 1 94 ? 24.560 -10.285 25.056 1.00 20.69 92 ILE A O 1
ATOM 728 N N . VAL A 1 95 ? 26.104 -11.596 26.049 1.00 16.16 93 VAL A N 1
ATOM 729 C CA . VAL A 1 95 ? 27.202 -10.643 25.936 1.00 18.72 93 VAL A CA 1
ATOM 730 C C . VAL A 1 95 ? 28.173 -11.163 24.888 1.00 20.12 93 VAL A C 1
ATOM 731 O O . VAL A 1 95 ? 28.620 -12.311 24.969 1.00 20.08 93 VAL A O 1
ATOM 735 N N . VAL A 1 96 ? 28.493 -10.331 23.903 1.00 16.74 94 VAL A N 1
ATOM 736 C CA . VAL A 1 96 ? 29.568 -10.629 22.964 1.00 17.56 94 VAL A CA 1
ATOM 737 C C . VAL A 1 96 ? 30.841 -10.016 23.530 1.00 19.02 94 VAL A C 1
ATOM 738 O O . VAL A 1 96 ? 30.954 -8.790 23.639 1.00 20.56 94 VAL A O 1
ATOM 742 N N . GLU A 1 97 ? 31.804 -10.869 23.882 1.00 18.27 95 GLU A N 1
ATOM 743 C CA . GLU A 1 97 ? 33.067 -10.438 24.473 1.00 20.71 95 GLU A CA 1
ATOM 744 C C . GLU A 1 97 ? 34.064 -10.227 23.337 1.00 26.40 95 GLU A C 1
ATOM 745 O O . GLU A 1 97 ? 34.626 -11.184 22.792 1.00 20.98 95 GLU A O 1
ATOM 751 N N . ALA A 1 98 ? 34.271 -8.966 22.964 1.00 24.42 96 ALA A N 1
ATOM 752 C CA . ALA A 1 98 ? 35.030 -8.615 21.771 1.00 27.06 96 ALA A CA 1
ATOM 753 C C . ALA A 1 98 ? 36.319 -7.867 22.101 1.00 31.70 96 ALA A C 1
ATOM 754 O O . ALA A 1 98 ? 36.788 -7.055 21.298 1.00 33.86 96 ALA A O 1
ATOM 756 N N . THR A 1 99 ? 36.897 -8.116 23.278 1.00 30.49 97 THR A N 1
ATOM 757 C CA . THR A 1 99 ? 38.174 -7.522 23.652 1.00 34.18 97 THR A CA 1
ATOM 758 C C . THR A 1 99 ? 39.356 -8.427 23.342 1.00 38.28 97 THR A C 1
ATOM 759 O O . THR A 1 99 ? 40.488 -8.094 23.708 1.00 41.67 97 THR A O 1
ATOM 763 N N . GLY A 1 100 ? 39.124 -9.562 22.696 1.00 36.72 98 GLY A N 1
ATOM 764 C CA . GLY A 1 100 ? 40.209 -10.408 22.246 1.00 44.35 98 GLY A CA 1
ATOM 765 C C . GLY A 1 100 ? 40.467 -11.625 23.115 1.00 43.81 98 GLY A C 1
ATOM 766 O O . GLY A 1 100 ? 39.653 -12.043 23.940 1.00 46.25 98 GLY A O 1
ATOM 767 N N . LYS A 1 101 ? 41.656 -12.196 22.913 1.00 40.91 99 LYS A N 1
ATOM 768 C CA . LYS A 1 101 ? 42.016 -13.478 23.516 1.00 38.88 99 LYS A CA 1
ATOM 769 C C . LYS A 1 101 ? 42.395 -13.341 24.987 1.00 36.61 99 LYS A C 1
ATOM 770 O O . LYS A 1 101 ? 42.211 -14.285 25.766 1.00 34.70 99 LYS A O 1
ATOM 776 N N . PHE A 1 102 ? 42.926 -12.188 25.377 1.00 28.03 100 PHE A N 1
ATOM 777 C CA . PHE A 1 102 ? 43.573 -12.015 26.672 1.00 35.08 100 PHE A CA 1
ATOM 778 C C . PHE A 1 102 ? 42.551 -12.132 27.801 1.00 33.58 100 PHE A C 1
ATOM 779 O O . PHE A 1 102 ? 41.693 -11.259 27.966 1.00 30.52 100 PHE A O 1
ATOM 787 N N . ASN A 1 103 ? 42.650 -13.217 28.579 1.00 30.53 101 ASN A N 1
ATOM 788 C CA . ASN A 1 103 ? 41.822 -13.440 29.771 1.00 29.91 101 ASN A CA 1
ATOM 789 C C . ASN A 1 103 ? 40.334 -13.486 29.432 1.00 27.99 101 ASN A C 1
ATOM 790 O O . ASN A 1 103 ? 39.487 -13.062 30.222 1.00 25.28 101 ASN A O 1
ATOM 795 N N . ALA A 1 104 ? 40.014 -14.040 28.259 1.00 29.75 102 ALA A N 1
ATOM 796 C CA . ALA A 1 104 ? 38.636 -14.046 27.774 1.00 29.11 102 ALA A CA 1
ATOM 797 C C . ALA A 1 104 ? 37.693 -14.752 28.743 1.00 26.77 102 ALA A C 1
ATOM 798 O O . ALA A 1 104 ? 36.560 -14.304 28.958 1.00 24.36 102 ALA A O 1
ATOM 800 N N . LYS A 1 105 ? 38.137 -15.861 29.337 1.00 23.51 103 LYS A N 1
ATOM 801 C CA . LYS A 1 105 ? 37.253 -16.626 30.212 1.00 27.02 103 LYS A CA 1
ATOM 802 C C . LYS A 1 105 ? 36.968 -15.870 31.506 1.00 29.11 103 LYS A C 1
ATOM 803 O O . LYS A 1 105 ? 35.839 -15.898 32.012 1.00 27.48 103 LYS A O 1
ATOM 809 N N . ASP A 1 106 ? 37.980 -15.188 32.048 1.00 25.08 104 ASP A N 1
ATOM 810 C CA . ASP A 1 106 ? 37.788 -14.363 33.236 1.00 24.03 104 ASP A CA 1
ATOM 811 C C . ASP A 1 106 ? 36.807 -13.230 32.965 1.00 26.22 104 ASP A C 1
ATOM 812 O O . ASP A 1 106 ? 35.917 -12.958 33.783 1.00 20.90 104 ASP A O 1
ATOM 817 N N . LYS A 1 107 ? 36.960 -12.557 31.818 1.00 21.41 105 LYS A N 1
ATOM 818 C CA . LYS A 1 107 ? 36.019 -11.512 31.430 1.00 25.88 105 LYS A CA 1
ATOM 819 C C . LYS A 1 107 ? 34.608 -12.065 31.306 1.00 23.33 105 LYS A C 1
ATOM 820 O O . LYS A 1 107 ? 33.643 -11.448 31.779 1.00 22.34 105 LYS A O 1
ATOM 826 N N . ALA A 1 108 ? 34.471 -13.224 30.657 1.00 20.98 106 ALA A N 1
ATOM 827 C CA . ALA A 1 108 ? 33.158 -13.828 30.480 1.00 21.98 106 ALA A CA 1
ATOM 828 C C . ALA A 1 108 ? 32.516 -14.145 31.821 1.00 21.06 106 ALA A C 1
ATOM 829 O O . ALA A 1 108 ? 31.329 -13.861 32.036 1.00 22.85 106 ALA A O 1
ATOM 831 N N . MET A 1 109 ? 33.283 -14.749 32.735 1.00 24.61 107 MET A N 1
ATOM 832 C CA . MET A 1 109 ? 32.752 -15.010 34.068 1.00 27.03 107 MET A CA 1
ATOM 833 C C . MET A 1 109 ? 32.351 -13.708 34.746 1.00 22.63 107 MET A C 1
ATOM 834 O O . MET A 1 109 ? 31.344 -13.657 35.456 1.00 22.83 107 MET A O 1
ATOM 839 N N . GLY A 1 110 ? 33.132 -12.645 34.540 1.00 24.04 108 GLY A N 1
ATOM 840 C CA . GLY A 1 110 ? 32.740 -11.346 35.062 1.00 22.42 108 GLY A CA 1
ATOM 841 C C . GLY A 1 110 ? 31.380 -10.907 34.554 1.00 24.32 108 GLY A C 1
ATOM 842 O O . GLY A 1 110 ? 30.564 -10.383 35.313 1.00 23.98 108 GLY A O 1
ATOM 843 N N . HIS A 1 111 ? 31.120 -11.120 33.259 1.00 17.93 109 HIS A N 1
ATOM 844 C CA . HIS A 1 111 ? 29.818 -10.761 32.695 1.00 19.34 109 HIS A CA 1
ATOM 845 C C . HIS A 1 111 ? 28.704 -11.624 33.277 1.00 20.54 109 HIS A C 1
ATOM 846 O O . HIS A 1 111 ? 27.574 -11.152 33.454 1.00 19.88 109 HIS A O 1
ATOM 853 N N . ILE A 1 112 ? 28.993 -12.899 33.545 1.00 21.22 110 ILE A N 1
ATOM 854 C CA . ILE A 1 112 ? 28.004 -13.762 34.196 1.00 22.74 110 ILE A CA 1
ATOM 855 C C . ILE A 1 112 ? 27.708 -13.255 35.606 1.00 19.16 110 ILE A C 1
ATOM 856 O O . ILE A 1 112 ? 26.548 -13.143 36.018 1.00 21.29 110 ILE A O 1
ATOM 861 N N . GLU A 1 113 ? 28.757 -12.921 36.357 1.00 21.23 111 GLU A N 1
ATOM 862 C CA . GLU A 1 113 ? 28.577 -12.384 37.704 1.00 22.91 111 GLU A CA 1
ATOM 863 C C . GLU A 1 113 ? 27.803 -11.076 37.694 1.00 23.01 111 GLU A C 1
ATOM 864 O O . GLU A 1 113 ? 27.124 -10.752 38.673 1.00 21.20 111 GLU A O 1
ATOM 870 N N . ALA A 1 114 ? 27.881 -10.313 36.602 1.00 21.97 112 ALA A N 1
ATOM 871 C CA . ALA A 1 114 ? 27.101 -9.090 36.495 1.00 22.91 112 ALA A CA 1
ATOM 872 C C . ALA A 1 114 ? 25.638 -9.349 36.161 1.00 21.02 112 ALA A C 1
ATOM 873 O O . ALA A 1 114 ? 24.833 -8.415 36.227 1.00 24.04 112 ALA A O 1
ATOM 875 N N . GLY A 1 115 ? 25.273 -10.579 35.802 1.00 21.61 113 GLY A N 1
ATOM 876 C CA . GLY A 1 115 ? 23.882 -10.922 35.543 1.00 22.98 113 GLY A CA 1
ATOM 877 C C . GLY A 1 115 ? 23.562 -11.326 34.117 1.00 23.89 113 GLY A C 1
ATOM 878 O O . GLY A 1 115 ? 22.389 -11.599 33.822 1.00 25.80 113 GLY A O 1
ATOM 879 N N . ALA A 1 116 ? 24.533 -11.372 33.207 1.00 23.07 114 ALA A N 1
ATOM 880 C CA . ALA A 1 116 ? 24.275 -11.864 31.862 1.00 23.23 114 ALA A CA 1
ATOM 881 C C . ALA A 1 116 ? 24.074 -13.376 31.874 1.00 23.17 114 ALA A C 1
ATOM 882 O O . ALA A 1 116 ? 24.656 -14.094 32.692 1.00 22.76 114 ALA A O 1
ATOM 884 N N . LYS A 1 117 ? 23.242 -13.859 30.942 1.00 22.13 115 LYS A N 1
ATOM 885 C CA . LYS A 1 117 ? 22.903 -15.281 30.899 1.00 23.35 115 LYS A CA 1
ATOM 886 C C . LYS A 1 117 ? 23.920 -16.100 30.103 1.00 25.35 115 LYS A C 1
ATOM 887 O O . LYS A 1 117 ? 24.237 -17.232 30.481 1.00 21.28 115 LYS A O 1
ATOM 893 N N . LYS A 1 118 ? 24.414 -15.570 28.982 1.00 22.00 116 LYS A N 1
ATOM 894 C CA . LYS A 1 118 ? 25.382 -16.273 28.147 1.00 21.86 116 LYS A CA 1
ATOM 895 C C . LYS A 1 118 ? 26.426 -15.292 27.635 1.00 24.77 116 LYS A C 1
ATOM 896 O O . LYS A 1 118 ? 26.177 -14.089 27.526 1.00 18.16 116 LYS A O 1
ATOM 902 N N . VAL A 1 119 ? 27.601 -15.827 27.301 1.00 22.45 117 VAL A N 1
ATOM 903 C CA . VAL A 1 119 ? 28.693 -15.037 26.742 1.00 18.23 117 VAL A CA 1
ATOM 904 C C . VAL A 1 119 ? 29.230 -15.743 25.506 1.00 22.62 117 VAL A C 1
ATOM 905 O O . VAL A 1 119 ? 29.445 -16.961 25.521 1.00 21.11 117 VAL A O 1
ATOM 909 N N . ILE A 1 120 ? 29.442 -14.978 24.441 1.00 18.20 118 ILE A N 1
ATOM 910 C CA . ILE A 1 120 ? 30.094 -15.455 23.231 1.00 18.18 118 ILE A CA 1
ATOM 911 C C . ILE A 1 120 ? 31.501 -14.876 23.201 1.00 19.98 118 ILE A C 1
ATOM 912 O O . ILE A 1 120 ? 31.674 -13.653 23.129 1.00 22.38 118 ILE A O 1
ATOM 917 N N . LEU A 1 121 ? 32.500 -15.752 23.255 1.00 21.05 119 LEU A N 1
ATOM 918 C CA . LEU A 1 121 ? 33.887 -15.339 23.110 1.00 24.24 119 LEU A CA 1
ATOM 919 C C . LEU A 1 121 ? 34.264 -15.282 21.636 1.00 22.06 119 LEU A C 1
ATOM 920 O O . LEU A 1 121 ? 33.709 -16.002 20.803 1.00 19.33 119 LEU A O 1
ATOM 925 N N . THR A 1 122 ? 35.231 -14.428 21.322 1.00 22.20 120 THR A N 1
ATOM 926 C CA . THR A 1 122 ? 35.719 -14.257 19.960 1.00 22.81 120 THR A CA 1
ATOM 927 C C . THR A 1 122 ? 37.109 -14.863 19.797 1.00 28.00 120 THR A C 1
ATOM 928 O O . THR A 1 122 ? 37.958 -14.331 19.080 1.00 29.50 120 THR A O 1
ATOM 932 N N . ALA A 1 123 ? 37.354 -15.994 20.461 1.00 25.90 121 ALA A N 1
ATOM 933 C CA . ALA A 1 123 ? 38.642 -16.663 20.341 1.00 27.71 121 ALA A CA 1
ATOM 934 C C . ALA A 1 123 ? 38.481 -18.117 20.740 1.00 27.31 121 ALA A C 1
ATOM 935 O O . ALA A 1 123 ? 37.708 -18.411 21.664 1.00 24.25 121 ALA A O 1
ATOM 937 N N . PRO A 1 124 ? 39.170 -19.045 20.082 1.00 28.08 122 PRO A N 1
ATOM 938 C CA . PRO A 1 124 ? 39.037 -20.459 20.423 1.00 25.13 122 PRO A CA 1
ATOM 939 C C . PRO A 1 124 ? 39.985 -20.861 21.543 1.00 22.37 122 PRO A C 1
ATOM 940 O O . PRO A 1 124 ? 40.966 -20.179 21.844 1.00 25.91 122 PRO A O 1
ATOM 944 N N . GLY A 1 125 ? 39.665 -21.993 22.160 1.00 25.12 123 GLY A N 1
ATOM 945 C CA . GLY A 1 125 ? 40.574 -22.591 23.126 1.00 29.94 123 GLY A CA 1
ATOM 946 C C . GLY A 1 125 ? 40.784 -21.768 24.377 1.00 30.22 123 GLY A C 1
ATOM 947 O O . GLY A 1 125 ? 41.906 -21.703 24.894 1.00 29.99 123 GLY A O 1
ATOM 948 N N . LYS A 1 126 ? 39.724 -21.132 24.876 1.00 25.95 124 LYS A N 1
ATOM 949 C CA . LYS A 1 126 ? 39.766 -20.368 26.117 1.00 30.47 124 LYS A CA 1
ATOM 950 C C . LYS A 1 126 ? 39.026 -21.080 27.244 1.00 33.42 124 LYS A C 1
ATOM 951 O O . LYS A 1 126 ? 38.500 -20.433 28.154 1.00 32.99 124 LYS A O 1
ATOM 957 N N . ASN A 1 127 ? 38.970 -22.413 27.178 1.00 30.70 125 ASN A N 1
ATOM 958 C CA . ASN A 1 127 ? 38.212 -23.245 28.116 1.00 34.32 125 ASN A CA 1
ATOM 959 C C . ASN A 1 127 ? 36.724 -22.911 28.101 1.00 33.28 125 ASN A C 1
ATOM 960 O O . ASN A 1 127 ? 36.035 -23.041 29.118 1.00 33.76 125 ASN A O 1
ATOM 965 N N . GLU A 1 128 ? 36.224 -22.485 26.944 1.00 25.90 126 GLU A N 1
ATOM 966 C CA . GLU A 1 128 ? 34.796 -22.289 26.758 1.00 26.29 126 GLU A CA 1
ATOM 967 C C . GLU A 1 128 ? 34.057 -23.614 26.920 1.00 23.86 126 GLU A C 1
ATOM 968 O O . GLU A 1 128 ? 34.628 -24.695 26.779 1.00 24.86 126 GLU A O 1
ATOM 974 N N . ASP A 1 129 ? 32.759 -23.518 27.212 1.00 27.04 127 ASP A N 1
ATOM 975 C CA . ASP A 1 129 ? 31.943 -24.722 27.321 1.00 22.07 127 ASP A CA 1
ATOM 976 C C . ASP A 1 129 ? 31.804 -25.433 25.982 1.00 26.09 127 ASP A C 1
ATOM 977 O O . ASP A 1 129 ? 31.667 -26.661 25.945 1.00 27.37 127 ASP A O 1
ATOM 982 N N . VAL A 1 130 ? 31.836 -24.693 24.878 1.00 23.02 128 VAL A N 1
ATOM 983 C CA . VAL A 1 130 ? 31.722 -25.301 23.559 1.00 24.24 128 VAL A CA 1
ATOM 984 C C . VAL A 1 130 ? 32.301 -24.330 22.538 1.00 26.35 128 VAL A C 1
ATOM 985 O O . VAL A 1 130 ? 32.181 -23.110 22.679 1.00 24.98 128 VAL A O 1
ATOM 989 N N . THR A 1 131 ? 32.968 -24.885 21.533 1.00 24.25 129 THR A N 1
ATOM 990 C CA . THR A 1 131 ? 33.513 -24.128 20.417 1.00 23.36 129 THR A CA 1
ATOM 991 C C . THR A 1 131 ? 32.664 -24.404 19.184 1.00 25.52 129 THR A C 1
ATOM 992 O O . THR A 1 131 ? 32.441 -25.567 18.829 1.00 25.49 129 THR A O 1
ATOM 996 N N . ILE A 1 132 ? 32.178 -23.341 18.547 1.00 22.68 130 ILE A N 1
ATOM 997 C CA . ILE A 1 132 ? 31.222 -23.446 17.450 1.00 24.23 130 ILE A CA 1
ATOM 998 C C . ILE A 1 132 ? 31.793 -22.772 16.212 1.00 25.21 130 ILE A C 1
ATOM 999 O O . ILE A 1 132 ? 32.329 -21.660 16.292 1.00 22.80 130 ILE A O 1
ATOM 1004 N N . VAL A 1 133 ? 31.679 -23.451 15.074 1.00 19.15 131 VAL A N 1
ATOM 1005 C CA . VAL A 1 133 ? 31.825 -22.839 13.762 1.00 20.20 131 VAL A CA 1
ATOM 1006 C C . VAL A 1 133 ? 30.513 -23.061 13.025 1.00 21.74 131 VAL A C 1
ATOM 1007 O O . VAL A 1 133 ? 30.101 -24.209 12.817 1.00 21.94 131 VAL A O 1
ATOM 1011 N N . MET A 1 134 ? 29.834 -21.969 12.675 1.00 22.66 132 MET A N 1
ATOM 1012 C CA . MET A 1 134 ? 28.559 -22.094 11.986 1.00 21.63 132 MET A CA 1
ATOM 1013 C C . MET A 1 134 ? 28.771 -22.834 10.671 1.00 26.60 132 MET A C 1
ATOM 1014 O O . MET A 1 134 ? 29.741 -22.578 9.951 1.00 25.24 132 MET A O 1
ATOM 1019 N N . GLY A 1 135 ? 27.875 -23.773 10.372 1.00 27.24 133 GLY A N 1
ATOM 1020 C CA . GLY A 1 135 ? 28.028 -24.637 9.226 1.00 26.59 133 GLY A CA 1
ATOM 1021 C C . GLY A 1 135 ? 28.833 -25.891 9.479 1.00 24.81 133 GLY A C 1
ATOM 1022 O O . GLY A 1 135 ? 28.878 -26.766 8.604 1.00 27.34 133 GLY A O 1
ATOM 1023 N N . VAL A 1 136 ? 29.464 -26.021 10.648 1.00 27.11 134 VAL A N 1
ATOM 1024 C CA . VAL A 1 136 ? 30.337 -27.150 10.947 1.00 24.09 134 VAL A CA 1
ATOM 1025 C C . VAL A 1 136 ? 29.816 -27.962 12.123 1.00 27.74 134 VAL A C 1
ATOM 1026 O O . VAL A 1 136 ? 29.737 -29.195 12.056 1.00 30.06 134 VAL A O 1
ATOM 1030 N N . ASN A 1 137 ? 29.446 -27.290 13.222 1.00 26.13 135 ASN A N 1
ATOM 1031 C CA . ASN A 1 137 ? 29.045 -28.029 14.412 1.00 26.65 135 ASN A CA 1
ATOM 1032 C C . ASN A 1 137 ? 28.112 -27.238 15.323 1.00 27.84 135 ASN A C 1
ATOM 1033 O O . ASN A 1 137 ? 28.047 -27.524 16.524 1.00 25.13 135 ASN A O 1
ATOM 1038 N N . GLU A 1 138 ? 27.372 -26.261 14.781 1.00 25.68 136 GLU A N 1
ATOM 1039 C CA . GLU A 1 138 ? 26.488 -25.470 15.634 1.00 26.49 136 GLU A CA 1
ATOM 1040 C C . GLU A 1 138 ? 25.439 -26.333 16.327 1.00 31.36 136 GLU A C 1
ATOM 1041 O O . GLU A 1 138 ? 24.900 -25.929 17.364 1.00 27.34 136 GLU A O 1
ATOM 1047 N N . ASP A 1 139 ? 25.156 -27.518 15.782 1.00 32.94 137 ASP A N 1
ATOM 1048 C CA . ASP A 1 139 ? 24.238 -28.460 16.408 1.00 32.09 137 ASP A CA 1
ATOM 1049 C C . ASP A 1 139 ? 24.696 -28.878 17.797 1.00 33.58 137 ASP A C 1
ATOM 1050 O O . ASP A 1 139 ? 23.880 -29.375 18.581 1.00 29.64 137 ASP A O 1
ATOM 1055 N N . GLN A 1 140 ? 25.981 -28.701 18.117 1.00 28.92 138 GLN A N 1
ATOM 1056 C CA . GLN A 1 140 ? 26.508 -29.129 19.408 1.00 30.42 138 GLN A CA 1
ATOM 1057 C C . GLN A 1 140 ? 26.096 -28.216 20.556 1.00 31.35 138 GLN A C 1
ATOM 1058 O O . GLN A 1 140 ? 26.265 -28.600 21.719 1.00 24.60 138 GLN A O 1
ATOM 1064 N N . PHE A 1 141 ? 25.570 -27.027 20.272 1.00 25.92 139 PHE A N 1
ATOM 1065 C CA . PHE A 1 141 ? 25.233 -26.093 21.337 1.00 28.18 139 PHE A CA 1
ATOM 1066 C C . PHE A 1 141 ? 24.023 -26.596 22.117 1.00 30.59 139 PHE A C 1
ATOM 1067 O O . PHE A 1 141 ? 22.955 -26.836 21.540 1.00 28.33 139 PHE A O 1
ATOM 1075 N N . ASP A 1 142 ? 24.186 -26.731 23.432 1.00 30.22 140 ASP A N 1
ATOM 1076 C CA . ASP A 1 142 ? 23.119 -27.124 24.347 1.00 29.74 140 ASP A CA 1
ATOM 1077 C C . ASP A 1 142 ? 22.813 -25.925 25.236 1.00 27.44 140 ASP A C 1
ATOM 1078 O O . ASP A 1 142 ? 23.644 -25.527 26.058 1.00 26.33 140 ASP A O 1
ATOM 1083 N N . ALA A 1 143 ? 21.622 -25.349 25.065 1.00 28.20 141 ALA A N 1
ATOM 1084 C CA . ALA A 1 143 ? 21.259 -24.145 25.801 1.00 29.42 141 ALA A CA 1
ATOM 1085 C C . ALA A 1 143 ? 21.145 -24.392 27.298 1.00 34.13 141 ALA A C 1
ATOM 1086 O O . ALA A 1 143 ? 21.204 -23.439 28.080 1.00 30.77 141 ALA A O 1
ATOM 1088 N N . GLU A 1 144 ? 20.981 -25.643 27.720 1.00 37.60 142 GLU A N 1
ATOM 1089 C CA . GLU A 1 144 ? 20.855 -25.940 29.138 1.00 34.97 142 GLU A CA 1
ATOM 1090 C C . GLU A 1 144 ? 22.190 -26.248 29.800 1.00 33.36 142 GLU A C 1
ATOM 1091 O O . GLU A 1 144 ? 22.287 -26.176 31.029 1.00 39.38 142 GLU A O 1
ATOM 1097 N N . ARG A 1 145 ? 23.223 -26.567 29.019 1.00 32.83 143 ARG A N 1
ATOM 1098 C CA . ARG A 1 145 ? 24.522 -26.926 29.566 1.00 28.68 143 ARG A CA 1
ATOM 1099 C C . ARG A 1 145 ? 25.635 -25.944 29.233 1.00 27.68 143 ARG A C 1
ATOM 1100 O O . ARG A 1 145 ? 26.657 -25.950 29.921 1.00 26.22 143 ARG A O 1
ATOM 1108 N N . HIS A 1 146 ? 25.478 -25.111 28.211 1.00 26.76 144 HIS A N 1
ATOM 1109 C CA . HIS A 1 146 ? 26.566 -24.283 27.704 1.00 25.46 144 HIS A CA 1
ATOM 1110 C C . HIS A 1 146 ? 26.286 -22.825 28.033 1.00 22.83 144 HIS A C 1
ATOM 1111 O O . HIS A 1 146 ? 25.245 -22.283 27.646 1.00 24.89 144 HIS A O 1
ATOM 1118 N N . VAL A 1 147 ? 27.214 -22.203 28.754 1.00 23.72 145 VAL A N 1
ATOM 1119 C CA . VAL A 1 147 ? 27.064 -20.837 29.221 1.00 23.39 145 VAL A CA 1
ATOM 1120 C C . VAL A 1 147 ? 28.063 -19.904 28.550 1.00 23.55 145 VAL A C 1
ATOM 1121 O O . VAL A 1 147 ? 27.713 -18.784 28.172 1.00 21.61 145 VAL A O 1
ATOM 1125 N N . ILE A 1 148 ? 29.303 -20.348 28.378 1.00 21.72 146 ILE A N 1
ATOM 1126 C CA . ILE A 1 148 ? 30.325 -19.577 27.681 1.00 21.20 146 ILE A CA 1
ATOM 1127 C C . ILE A 1 148 ? 30.641 -20.296 26.381 1.00 21.80 146 ILE A C 1
ATOM 1128 O O . ILE A 1 148 ? 31.067 -21.457 26.392 1.00 24.48 146 ILE A O 1
ATOM 1133 N N . ILE A 1 149 ? 30.409 -19.610 25.267 1.00 23.15 147 ILE A N 1
ATOM 1134 C CA . ILE A 1 149 ? 30.452 -20.176 23.923 1.00 23.55 147 ILE A CA 1
ATOM 1135 C C . ILE A 1 149 ? 31.503 -19.425 23.120 1.00 24.07 147 ILE A C 1
ATOM 1136 O O . ILE A 1 149 ? 31.551 -18.191 23.153 1.00 24.53 147 ILE A O 1
ATOM 1141 N N . SER A 1 150 ? 32.333 -20.154 22.384 1.00 20.16 148 SER A N 1
ATOM 1142 C CA . SER A 1 150 ? 33.329 -19.530 21.528 1.00 27.92 148 SER A CA 1
ATOM 1143 C C . SER A 1 150 ? 32.915 -19.650 20.068 1.00 25.14 148 SER A C 1
ATOM 1144 O O . SER A 1 150 ? 32.435 -20.702 19.628 1.00 23.01 148 SER A O 1
ATOM 1147 N N . ASN A 1 151 ? 33.102 -18.564 19.321 1.00 23.57 149 ASN A N 1
ATOM 1148 C CA . ASN A 1 151 ? 32.909 -18.562 17.877 1.00 23.24 149 ASN A CA 1
ATOM 1149 C C . ASN A 1 151 ? 34.207 -18.828 17.123 1.00 20.72 149 ASN A C 1
ATOM 1150 O O . ASN A 1 151 ? 34.306 -18.491 15.936 1.00 21.31 149 ASN A O 1
ATOM 1155 N N . ALA A 1 152 ? 35.198 -19.409 17.789 1.00 21.68 150 ALA A N 1
ATOM 1156 C CA . ALA A 1 152 ? 36.507 -19.710 17.194 1.00 23.66 150 ALA A CA 1
ATOM 1157 C C . ALA A 1 152 ? 37.138 -18.400 16.705 1.00 23.08 150 ALA A C 1
ATOM 1158 O O . ALA A 1 152 ? 36.939 -17.338 17.309 1.00 24.50 150 ALA A O 1
ATOM 1160 N N . SER A 1 153 ? 37.881 -18.470 15.604 1.00 23.33 151 SER A N 1
ATOM 1161 C CA . SER A 1 153 ? 38.589 -17.348 15.011 1.00 25.57 151 SER A CA 1
ATOM 1162 C C . SER A 1 153 ? 38.202 -17.214 13.541 1.00 26.90 151 SER A C 1
ATOM 1163 O O . SER A 1 153 ? 37.506 -18.066 12.977 1.00 23.32 151 SER A O 1
ATOM 1166 N N . CYS A 1 154 ? 38.655 -16.121 12.916 1.00 17.79 152 CYS A N 1
ATOM 1167 C CA . CYS A 1 154 ? 38.295 -15.871 11.521 1.00 26.09 152 CYS A CA 1
ATOM 1168 C C . CYS A 1 154 ? 38.925 -16.909 10.595 1.00 23.18 152 CYS A C 1
ATOM 1169 O O . CYS A 1 154 ? 38.262 -17.451 9.696 1.00 21.78 152 CYS A O 1
ATOM 1172 N N . THR A 1 155 ? 40.204 -17.213 10.813 1.00 22.84 153 THR A N 1
ATOM 1173 C CA . THR A 1 155 ? 40.869 -18.204 9.978 1.00 24.81 153 THR A CA 1
ATOM 1174 C C . THR A 1 155 ? 40.281 -19.592 10.192 1.00 22.92 153 THR A C 1
ATOM 1175 O O . THR A 1 155 ? 40.106 -20.344 9.232 1.00 20.18 153 THR A O 1
ATOM 1179 N N . THR A 1 156 ? 39.970 -19.956 11.437 1.00 23.82 154 THR A N 1
ATOM 1180 C CA . THR A 1 156 ? 39.331 -21.247 11.676 1.00 22.73 154 THR A CA 1
ATOM 1181 C C . THR A 1 156 ? 37.939 -21.300 11.053 1.00 22.97 154 THR A C 1
ATOM 1182 O O . THR A 1 156 ? 37.528 -22.343 10.529 1.00 20.06 154 THR A O 1
ATOM 1186 N N . ASN A 1 157 ? 37.208 -20.181 11.067 1.00 21.05 155 ASN A N 1
ATOM 1187 C CA . ASN A 1 157 ? 35.913 -20.157 10.396 1.00 19.94 155 ASN A CA 1
ATOM 1188 C C . ASN A 1 157 ? 36.047 -20.301 8.886 1.00 22.36 155 ASN A C 1
ATOM 1189 O O . ASN A 1 157 ? 35.093 -20.734 8.230 1.00 19.53 155 ASN A O 1
ATOM 1194 N N . CYS A 1 158 ? 37.195 -19.935 8.312 1.00 18.42 156 CYS A N 1
ATOM 1195 C CA . CYS A 1 158 ? 37.402 -20.247 6.899 1.00 20.61 156 CYS A CA 1
ATOM 1196 C C . CYS A 1 158 ? 37.834 -21.701 6.697 1.00 23.61 156 CYS A C 1
ATOM 1197 O O . CYS A 1 158 ? 37.307 -22.402 5.824 1.00 20.30 156 CYS A O 1
ATOM 1200 N N . LEU A 1 159 ? 38.793 -22.166 7.501 1.00 20.52 157 LEU A N 1
ATOM 1201 C CA . LEU A 1 159 ? 39.417 -23.466 7.264 1.00 21.22 157 LEU A CA 1
ATOM 1202 C C . LEU A 1 159 ? 38.460 -24.620 7.547 1.00 22.26 157 LEU A C 1
ATOM 1203 O O . LEU A 1 159 ? 38.422 -25.597 6.790 1.00 20.74 157 LEU A O 1
ATOM 1208 N N . ALA A 1 160 ? 37.679 -24.530 8.626 1.00 18.87 158 ALA A N 1
ATOM 1209 C CA . ALA A 1 160 ? 36.893 -25.678 9.069 1.00 23.02 158 ALA A CA 1
ATOM 1210 C C . ALA A 1 160 ? 35.811 -26.112 8.084 1.00 23.63 158 ALA A C 1
ATOM 1211 O O . ALA A 1 160 ? 35.680 -27.328 7.868 1.00 23.38 158 ALA A O 1
ATOM 1213 N N . PRO A 1 161 ? 35.013 -25.224 7.473 1.00 20.89 159 PRO A N 1
ATOM 1214 C CA . PRO A 1 161 ? 34.029 -25.709 6.482 1.00 23.89 159 PRO A CA 1
ATOM 1215 C C . PRO A 1 161 ? 34.661 -26.317 5.241 1.00 24.94 159 PRO A C 1
ATOM 1216 O O . PRO A 1 161 ? 34.150 -27.317 4.714 1.00 24.82 159 PRO A O 1
ATOM 1220 N N . VAL A 1 162 ? 35.746 -25.716 4.744 1.00 24.45 160 VAL A N 1
ATOM 1221 C CA . VAL A 1 162 ? 36.468 -26.263 3.596 1.00 22.84 160 VAL A CA 1
ATOM 1222 C C . VAL A 1 162 ? 36.944 -27.675 3.902 1.00 23.93 160 VAL A C 1
ATOM 1223 O O . VAL A 1 162 ? 36.708 -28.627 3.140 1.00 24.16 160 VAL A O 1
ATOM 1227 N N . VAL A 1 163 ? 37.631 -27.822 5.033 1.00 21.40 161 VAL A N 1
ATOM 1228 C CA . VAL A 1 163 ? 38.170 -29.110 5.437 1.00 24.97 161 VAL A CA 1
ATOM 1229 C C . VAL A 1 163 ? 37.047 -30.105 5.690 1.00 24.64 161 VAL A C 1
ATOM 1230 O O . VAL A 1 163 ? 37.187 -31.295 5.394 1.00 24.70 161 VAL A O 1
ATOM 1234 N N . LYS A 1 164 ? 35.908 -29.639 6.207 1.00 26.46 162 LYS A N 1
ATOM 1235 C CA . LYS A 1 164 ? 34.785 -30.535 6.460 1.00 26.05 162 LYS A CA 1
ATOM 1236 C C . LYS A 1 164 ? 34.221 -31.091 5.160 1.00 22.74 162 LYS A C 1
ATOM 1237 O O . LYS A 1 164 ? 33.943 -32.293 5.056 1.00 23.40 162 LYS A O 1
ATOM 1243 N N . VAL A 1 165 ? 34.019 -30.225 4.162 1.00 23.93 163 VAL A N 1
ATOM 1244 C CA . VAL A 1 165 ? 33.573 -30.708 2.858 1.00 22.97 163 VAL A CA 1
ATOM 1245 C C . VAL A 1 165 ? 34.553 -31.744 2.325 1.00 25.61 163 VAL A C 1
ATOM 1246 O O . VAL A 1 165 ? 34.160 -32.847 1.915 1.00 23.10 163 VAL A O 1
ATOM 1250 N N . LEU A 1 166 ? 35.850 -31.418 2.355 1.00 25.28 164 LEU A N 1
ATOM 1251 C CA . LEU A 1 166 ? 36.845 -32.335 1.799 1.00 24.83 164 LEU A CA 1
ATOM 1252 C C . LEU A 1 166 ? 36.834 -33.679 2.525 1.00 27.97 164 LEU A C 1
ATOM 1253 O O . LEU A 1 166 ? 36.855 -34.738 1.888 1.00 24.50 164 LEU A O 1
ATOM 1258 N N . ASP A 1 167 ? 36.783 -33.660 3.860 1.00 24.81 165 ASP A N 1
ATOM 1259 C CA . ASP A 1 167 ? 36.860 -34.909 4.613 1.00 27.57 165 ASP A CA 1
ATOM 1260 C C . ASP A 1 167 ? 35.614 -35.761 4.419 1.00 26.51 165 ASP A C 1
ATOM 1261 O O . ASP A 1 167 ? 35.705 -36.991 4.345 1.00 25.76 165 ASP A O 1
ATOM 1266 N N . GLU A 1 168 ? 34.438 -35.137 4.352 1.00 26.18 166 GLU A N 1
ATOM 1267 C CA . GLU A 1 168 ? 33.226 -35.935 4.236 1.00 26.83 166 GLU A CA 1
ATOM 1268 C C . GLU A 1 168 ? 32.998 -36.430 2.814 1.00 30.40 166 GLU A C 1
ATOM 1269 O O . GLU A 1 168 ? 32.346 -37.461 2.623 1.00 30.55 166 GLU A O 1
ATOM 1275 N N . GLU A 1 169 ? 33.526 -35.734 1.805 1.00 27.53 167 GLU A N 1
ATOM 1276 C CA . GLU A 1 169 ? 33.354 -36.230 0.445 1.00 26.06 167 GLU A CA 1
ATOM 1277 C C . GLU A 1 169 ? 34.456 -37.197 0.029 1.00 26.45 167 GLU A C 1
ATOM 1278 O O . GLU A 1 169 ? 34.176 -38.203 -0.631 1.00 28.70 167 GLU A O 1
ATOM 1284 N N . PHE A 1 170 ? 35.704 -36.936 0.416 1.00 24.74 168 PHE A N 1
ATOM 1285 C CA . PHE A 1 170 ? 36.829 -37.706 -0.091 1.00 25.41 168 PHE A CA 1
ATOM 1286 C C . PHE A 1 170 ? 37.733 -38.285 0.985 1.00 24.69 168 PHE A C 1
ATOM 1287 O O . PHE A 1 170 ? 38.559 -39.146 0.662 1.00 25.25 168 PHE A O 1
ATOM 1295 N N . GLY A 1 171 ? 37.608 -37.857 2.240 1.00 28.22 169 GLY A N 1
ATOM 1296 C CA . GLY A 1 171 ? 38.526 -38.290 3.278 1.00 23.16 169 GLY A CA 1
ATOM 1297 C C . GLY A 1 171 ? 39.870 -37.594 3.182 1.00 25.52 169 GLY A C 1
ATOM 1298 O O . GLY A 1 171 ? 40.450 -37.507 2.095 1.00 24.14 169 GLY A O 1
ATOM 1299 N N . ILE A 1 172 ? 40.384 -37.095 4.303 1.00 25.33 170 ILE A N 1
ATOM 1300 C CA . ILE A 1 172 ? 41.651 -36.374 4.335 1.00 24.35 170 ILE A CA 1
ATOM 1301 C C . ILE A 1 172 ? 42.695 -37.270 4.984 1.00 27.00 170 ILE A C 1
ATOM 1302 O O . ILE A 1 172 ? 42.486 -37.782 6.091 1.00 31.77 170 ILE A O 1
ATOM 1307 N N . GLU A 1 173 ? 43.809 -37.484 4.282 1.00 28.89 171 GLU A N 1
ATOM 1308 C CA . GLU A 1 173 ? 44.955 -38.183 4.846 1.00 30.49 171 GLU A CA 1
ATOM 1309 C C . GLU A 1 173 ? 45.765 -37.250 5.738 1.00 30.64 171 GLU A C 1
ATOM 1310 O O . GLU A 1 173 ? 45.856 -37.450 6.952 1.00 33.88 171 GLU A O 1
ATOM 1316 N N . SER A 1 174 ? 46.352 -36.219 5.144 1.00 30.51 172 SER A N 1
ATOM 1317 C CA . SER A 1 174 ? 47.082 -35.194 5.878 1.00 30.44 172 SER A CA 1
ATOM 1318 C C . SER A 1 174 ? 47.258 -34.002 4.949 1.00 30.12 172 SER A C 1
ATOM 1319 O O . SER A 1 174 ? 46.990 -34.084 3.747 1.00 31.27 172 SER A O 1
ATOM 1322 N N . GLY A 1 175 ? 47.714 -32.891 5.515 1.00 26.40 173 GLY A N 1
ATOM 1323 C CA . GLY A 1 175 ? 47.878 -31.692 4.721 1.00 24.94 173 GLY A CA 1
ATOM 1324 C C . GLY A 1 175 ? 48.603 -30.602 5.473 1.00 30.20 173 GLY A C 1
ATOM 1325 O O . GLY A 1 175 ? 48.687 -30.610 6.708 1.00 30.33 173 GLY A O 1
ATOM 1326 N N . LEU A 1 176 ? 49.132 -29.659 4.700 1.00 21.67 174 LEU A N 1
ATOM 1327 C CA . LEU A 1 176 ? 49.762 -28.460 5.224 1.00 23.98 174 LEU A CA 1
ATOM 1328 C C . LEU A 1 176 ? 49.119 -27.254 4.563 1.00 26.73 174 LEU A C 1
ATOM 1329 O O . LEU A 1 176 ? 48.616 -27.339 3.438 1.00 27.84 174 LEU A O 1
ATOM 1334 N N . MET A 1 177 ? 49.120 -26.128 5.270 1.00 25.64 175 MET A N 1
ATOM 1335 C CA . MET A 1 177 ? 48.475 -24.938 4.745 1.00 27.03 175 MET A CA 1
ATOM 1336 C C . MET A 1 177 ? 49.339 -23.713 5.000 1.00 32.17 175 MET A C 1
ATOM 1337 O O . MET A 1 177 ? 50.174 -23.682 5.906 1.00 24.36 175 MET A O 1
ATOM 1342 N N . THR A 1 178 ? 49.134 -22.707 4.160 1.00 23.35 176 THR A N 1
ATOM 1343 C CA . THR A 1 178 ? 49.595 -21.352 4.408 1.00 27.40 176 THR A CA 1
ATOM 1344 C C . THR A 1 178 ? 48.370 -20.454 4.422 1.00 24.32 176 THR A C 1
ATOM 1345 O O . THR A 1 178 ? 47.552 -20.510 3.497 1.00 24.91 176 THR A O 1
ATOM 1349 N N . THR A 1 179 ? 48.226 -19.644 5.466 1.00 20.37 177 THR A N 1
ATOM 1350 C CA . THR A 1 179 ? 47.220 -18.589 5.473 1.00 24.06 177 THR A CA 1
ATOM 1351 C C . THR A 1 179 ? 47.923 -17.279 5.133 1.00 22.53 177 THR A C 1
ATOM 1352 O O . THR A 1 179 ? 48.814 -16.833 5.863 1.00 22.18 177 THR A O 1
ATOM 1356 N N . VAL A 1 180 ? 47.562 -16.698 3.993 1.00 22.98 178 VAL A N 1
ATOM 1357 C CA . VAL A 1 180 ? 48.091 -15.400 3.585 1.00 24.14 178 VAL A CA 1
ATOM 1358 C C . VAL A 1 180 ? 47.207 -14.332 4.219 1.00 27.53 178 VAL A C 1
ATOM 1359 O O . VAL A 1 180 ? 46.060 -14.139 3.809 1.00 28.09 178 VAL A O 1
ATOM 1363 N N . HIS A 1 181 ? 47.737 -13.644 5.227 1.00 24.57 179 HIS A N 1
ATOM 1364 C CA . HIS A 1 181 ? 46.948 -12.820 6.132 1.00 29.11 179 HIS A CA 1
ATOM 1365 C C . HIS A 1 181 ? 47.162 -11.337 5.853 1.00 28.71 179 HIS A C 1
ATOM 1366 O O . HIS A 1 181 ? 48.305 -10.873 5.780 1.00 24.24 179 HIS A O 1
ATOM 1373 N N . ALA A 1 182 ? 46.058 -10.602 5.707 1.00 27.99 180 ALA A N 1
ATOM 1374 C CA . ALA A 1 182 ? 46.087 -9.146 5.708 1.00 30.13 180 ALA A CA 1
ATOM 1375 C C . ALA A 1 182 ? 46.531 -8.633 7.081 1.00 37.93 180 ALA A C 1
ATOM 1376 O O . ALA A 1 182 ? 46.722 -9.402 8.030 1.00 37.52 180 ALA A O 1
ATOM 1378 N N . TYR A 1 183 ? 46.686 -7.315 7.209 1.00 43.51 181 TYR A N 1
ATOM 1379 C CA . TYR A 1 183 ? 47.114 -6.776 8.495 1.00 50.87 181 TYR A CA 1
ATOM 1380 C C . TYR A 1 183 ? 45.923 -6.560 9.427 1.00 48.62 181 TYR A C 1
ATOM 1381 O O . TYR A 1 183 ? 44.812 -6.237 8.997 1.00 49.56 181 TYR A O 1
ATOM 1390 N N . THR A 1 184 ? 46.172 -6.781 10.718 1.00 57.17 182 THR A N 1
ATOM 1391 C CA . THR A 1 184 ? 45.135 -6.763 11.749 1.00 65.08 182 THR A CA 1
ATOM 1392 C C . THR A 1 184 ? 45.569 -5.963 12.976 1.00 68.87 182 THR A C 1
ATOM 1393 O O . THR A 1 184 ? 45.943 -4.793 12.877 1.00 70.80 182 THR A O 1
ATOM 1397 N N . ASP A 1 196 ? 58.000 -12.278 18.846 1.00 50.50 194 ASP A N 1
ATOM 1398 C CA . ASP A 1 196 ? 58.354 -12.470 17.442 1.00 50.19 194 ASP A CA 1
ATOM 1399 C C . ASP A 1 196 ? 59.072 -11.242 16.889 1.00 47.70 194 ASP A C 1
ATOM 1400 O O . ASP A 1 196 ? 58.467 -10.183 16.709 1.00 47.13 194 ASP A O 1
ATOM 1405 N N . LEU A 1 197 ? 60.371 -11.395 16.622 1.00 39.66 195 LEU A N 1
ATOM 1406 C CA . LEU A 1 197 ? 61.144 -10.292 16.062 1.00 48.18 195 LEU A CA 1
ATOM 1407 C C . LEU A 1 197 ? 60.647 -9.908 14.674 1.00 49.09 195 LEU A C 1
ATOM 1408 O O . LEU A 1 197 ? 60.726 -8.735 14.289 1.00 50.44 195 LEU A O 1
ATOM 1413 N N . ARG A 1 198 ? 60.128 -10.878 13.916 1.00 44.85 196 ARG A N 1
ATOM 1414 C CA . ARG A 1 198 ? 59.664 -10.606 12.559 1.00 47.29 196 ARG A CA 1
ATOM 1415 C C . ARG A 1 198 ? 58.489 -9.636 12.562 1.00 48.46 196 ARG A C 1
ATOM 1416 O O . ARG A 1 198 ? 58.463 -8.670 11.792 1.00 44.78 196 ARG A O 1
ATOM 1424 N N . ARG A 1 199 ? 57.497 -9.888 13.422 1.00 51.54 197 ARG A N 1
ATOM 1425 C CA . ARG A 1 199 ? 56.338 -9.005 13.501 1.00 50.33 197 ARG A CA 1
ATOM 1426 C C . ARG A 1 199 ? 56.724 -7.616 13.992 1.00 54.86 197 ARG A C 1
ATOM 1427 O O . ARG A 1 199 ? 56.125 -6.619 13.570 1.00 58.74 197 ARG A O 1
ATOM 1435 N N . ALA A 1 200 ? 57.723 -7.527 14.874 1.00 47.31 198 ALA A N 1
ATOM 1436 C CA . ALA A 1 200 ? 58.125 -6.246 15.441 1.00 53.15 198 ALA A CA 1
ATOM 1437 C C . ALA A 1 200 ? 58.955 -5.406 14.480 1.00 55.22 198 ALA A C 1
ATOM 1438 O O . ALA A 1 200 ? 59.012 -4.182 14.641 1.00 57.34 198 ALA A O 1
ATOM 1440 N N . ARG A 1 201 ? 59.601 -6.029 13.496 1.00 53.61 199 ARG A N 1
ATOM 1441 C CA . ARG A 1 201 ? 60.415 -5.325 12.515 1.00 54.11 199 ARG A CA 1
ATOM 1442 C C . ARG A 1 201 ? 59.660 -5.051 11.221 1.00 57.76 199 ARG A C 1
ATOM 1443 O O . ARG A 1 201 ? 60.283 -4.701 10.213 1.00 57.57 199 ARG A O 1
ATOM 1451 N N . ALA A 1 202 ? 58.336 -5.200 11.233 1.00 58.90 200 ALA A N 1
ATOM 1452 C CA . ALA A 1 202 ? 57.506 -5.132 10.036 1.00 59.71 200 ALA A CA 1
ATOM 1453 C C . ALA A 1 202 ? 57.726 -3.865 9.219 1.00 65.32 200 ALA A C 1
ATOM 1454 O O . ALA A 1 202 ? 58.285 -3.922 8.117 1.00 66.93 200 ALA A O 1
ATOM 1456 N N . CYS A 1 203 ? 57.284 -2.725 9.756 1.00 65.20 201 CYS A N 1
ATOM 1457 C CA . CYS A 1 203 ? 57.206 -1.462 9.018 1.00 66.05 201 CYS A CA 1
ATOM 1458 C C . CYS A 1 203 ? 56.263 -1.572 7.817 1.00 67.41 201 CYS A C 1
ATOM 1459 O O . CYS A 1 203 ? 56.408 -0.850 6.827 1.00 64.95 201 CYS A O 1
ATOM 1462 N N . GLY A 1 204 ? 55.302 -2.493 7.902 1.00 65.15 202 GLY A N 1
ATOM 1463 C CA . GLY A 1 204 ? 54.173 -2.554 6.981 1.00 59.81 202 GLY A CA 1
ATOM 1464 C C . GLY A 1 204 ? 54.535 -2.710 5.520 1.00 55.30 202 GLY A C 1
ATOM 1465 O O . GLY A 1 204 ? 53.760 -2.302 4.649 1.00 59.88 202 GLY A O 1
ATOM 1466 N N . GLU A 1 205 ? 55.682 -3.308 5.223 1.00 51.03 203 GLU A N 1
ATOM 1467 C CA . GLU A 1 205 ? 56.202 -3.303 3.866 1.00 45.32 203 GLU A CA 1
ATOM 1468 C C . GLU A 1 205 ? 56.671 -4.665 3.374 1.00 42.41 203 GLU A C 1
ATOM 1469 O O . GLU A 1 205 ? 57.101 -4.768 2.222 1.00 47.47 203 GLU A O 1
ATOM 1475 N N . SER A 1 206 ? 56.600 -5.706 4.191 1.00 38.18 204 SER A N 1
ATOM 1476 C CA . SER A 1 206 ? 57.303 -6.943 3.912 1.00 36.11 204 SER A CA 1
ATOM 1477 C C . SER A 1 206 ? 56.351 -8.127 3.986 1.00 28.94 204 SER A C 1
ATOM 1478 O O . SER A 1 206 ? 55.261 -8.041 4.558 1.00 26.89 204 SER A O 1
ATOM 1481 N N . ILE A 1 207 ? 56.777 -9.237 3.393 1.00 24.06 205 ILE A N 1
ATOM 1482 C CA . ILE A 1 207 ? 56.149 -10.523 3.664 1.00 20.47 205 ILE A CA 1
ATOM 1483 C C . ILE A 1 207 ? 56.730 -11.059 4.964 1.00 25.44 205 ILE A C 1
ATOM 1484 O O . ILE A 1 207 ? 57.954 -11.092 5.140 1.00 21.55 205 ILE A O 1
ATOM 1489 N N . ILE A 1 208 ? 55.861 -11.452 5.890 1.00 22.60 206 ILE A N 1
ATOM 1490 C CA . ILE A 1 208 ? 56.320 -11.857 7.219 1.00 26.85 206 ILE A CA 1
ATOM 1491 C C . ILE A 1 208 ? 55.793 -13.244 7.564 1.00 23.03 206 ILE A C 1
ATOM 1492 O O . ILE A 1 208 ? 54.585 -13.408 7.784 1.00 23.51 206 ILE A O 1
ATOM 1497 N N . PRO A 1 209 ? 56.648 -14.266 7.618 1.00 23.62 207 PRO A N 1
ATOM 1498 C CA . PRO A 1 209 ? 56.186 -15.593 8.050 1.00 22.73 207 PRO A CA 1
ATOM 1499 C C . PRO A 1 209 ? 56.014 -15.623 9.562 1.00 25.12 207 PRO A C 1
ATOM 1500 O O . PRO A 1 209 ? 56.884 -15.169 10.307 1.00 31.25 207 PRO A O 1
ATOM 1504 N N . THR A 1 210 ? 54.869 -16.131 10.014 1.00 23.58 208 THR A N 1
ATOM 1505 C CA . THR A 1 210 ? 54.580 -16.267 11.435 1.00 26.33 208 THR A CA 1
ATOM 1506 C C . THR A 1 210 ? 53.883 -17.600 11.669 1.00 29.51 208 THR A C 1
ATOM 1507 O O . THR A 1 210 ? 53.573 -18.345 10.733 1.00 27.30 208 THR A O 1
ATOM 1511 N N . THR A 1 211 ? 53.620 -17.883 12.938 1.00 30.06 209 THR A N 1
ATOM 1512 C CA . THR A 1 211 ? 52.831 -19.036 13.328 1.00 29.27 209 THR A CA 1
ATOM 1513 C C . THR A 1 211 ? 51.346 -18.752 13.121 1.00 29.06 209 THR A C 1
ATOM 1514 O O . THR A 1 211 ? 50.909 -17.599 13.074 1.00 32.30 209 THR A O 1
ATOM 1518 N N . THR A 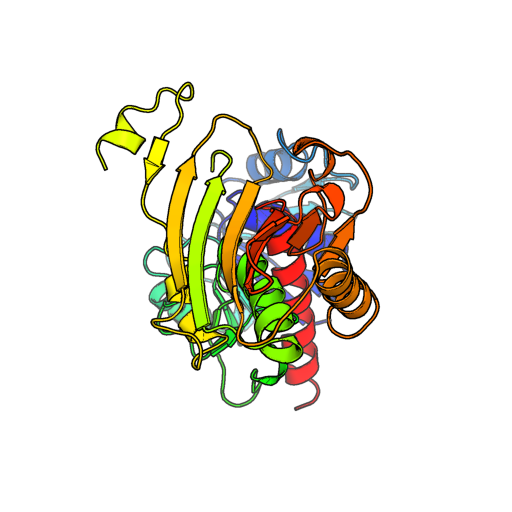1 212 ? 50.567 -19.823 12.998 1.00 30.16 210 THR A N 1
ATOM 1519 C CA . THR A 1 212 ? 49.116 -19.729 13.045 1.00 31.33 210 THR A CA 1
ATOM 1520 C C . THR A 1 212 ? 48.588 -20.834 13.947 1.00 32.01 210 THR A C 1
ATOM 1521 O O . THR A 1 212 ? 49.191 -21.905 14.059 1.00 29.91 210 THR A O 1
ATOM 1525 N N . GLY A 1 213 ? 47.467 -20.554 14.610 1.00 34.27 211 GLY A N 1
ATOM 1526 C CA . GLY A 1 213 ? 46.793 -21.533 15.436 1.00 32.42 211 GLY A CA 1
ATOM 1527 C C . GLY A 1 213 ? 45.482 -22.043 14.883 1.00 34.15 211 GLY A C 1
ATOM 1528 O O . GLY A 1 213 ? 44.723 -22.681 15.626 1.00 33.67 211 GLY A O 1
ATOM 1529 N N . ALA A 1 214 ? 45.182 -21.799 13.603 1.00 32.58 212 ALA A N 1
ATOM 1530 C CA . ALA A 1 214 ? 43.897 -22.209 13.046 1.00 31.58 212 ALA A CA 1
ATOM 1531 C C . ALA A 1 214 ? 43.815 -23.720 12.872 1.00 29.41 212 ALA A C 1
ATOM 1532 O O . ALA A 1 214 ? 42.755 -24.323 13.095 1.00 28.49 212 ALA A O 1
ATOM 1534 N N . ALA A 1 215 ? 44.921 -24.349 12.472 1.00 25.92 213 ALA A N 1
ATOM 1535 C CA . ALA A 1 215 ? 44.910 -25.794 12.276 1.00 31.11 213 ALA A CA 1
ATOM 1536 C C . ALA A 1 215 ? 44.746 -26.522 13.600 1.00 36.60 213 ALA A C 1
ATOM 1537 O O . ALA A 1 215 ? 44.046 -27.539 13.672 1.00 36.96 213 ALA A O 1
ATOM 1539 N N . LYS A 1 216 ? 45.377 -26.013 14.662 1.00 37.62 214 LYS A N 1
ATOM 1540 C CA . LYS A 1 216 ? 45.179 -26.594 15.987 1.00 41.09 214 LYS A CA 1
ATOM 1541 C C . LYS A 1 216 ? 43.767 -26.329 16.496 1.00 38.68 214 LYS A C 1
ATOM 1542 O O . LYS A 1 216 ? 43.133 -27.219 17.075 1.00 39.90 214 LYS A O 1
ATOM 1548 N N . ALA A 1 217 ? 43.251 -25.116 16.284 1.00 36.08 215 ALA A N 1
ATOM 1549 C CA . ALA A 1 217 ? 41.879 -24.831 16.687 1.00 37.41 215 ALA A CA 1
ATOM 1550 C C . ALA A 1 217 ? 40.878 -25.711 15.948 1.00 35.59 215 ALA A C 1
ATOM 1551 O O . ALA A 1 217 ? 39.756 -25.896 16.433 1.00 35.21 215 ALA A O 1
ATOM 1553 N N . LEU A 1 218 ? 41.265 -26.266 14.794 1.00 35.12 216 LEU A N 1
ATOM 1554 C CA . LEU A 1 218 ? 40.413 -27.238 14.110 1.00 34.85 216 LEU A CA 1
ATOM 1555 C C . LEU A 1 218 ? 40.021 -28.405 15.011 1.00 31.48 216 LEU A C 1
ATOM 1556 O O . LEU A 1 218 ? 38.954 -28.998 14.820 1.00 34.56 216 LEU A O 1
ATOM 1561 N N . SER A 1 219 ? 40.874 -28.765 15.978 1.00 38.99 217 SER A N 1
ATOM 1562 C CA . SER A 1 219 ? 40.569 -29.878 16.876 1.00 36.17 217 SER A CA 1
ATOM 1563 C C . SER A 1 219 ? 39.258 -29.661 17.606 1.00 33.54 217 SER A C 1
ATOM 1564 O O . SER A 1 219 ? 38.532 -30.618 17.902 1.00 38.13 217 SER A O 1
ATOM 1567 N N . LEU A 1 220 ? 38.952 -28.407 17.930 1.00 33.06 218 LEU A N 1
ATOM 1568 C CA . LEU A 1 220 ? 37.808 -28.129 18.785 1.00 33.58 218 LEU A CA 1
ATOM 1569 C C . LEU A 1 220 ? 36.492 -28.364 18.060 1.00 31.16 218 LEU A C 1
ATOM 1570 O O . LEU A 1 220 ? 35.490 -28.699 18.701 1.00 34.38 218 LEU A O 1
ATOM 1575 N N . VAL A 1 221 ? 36.471 -28.205 16.738 1.00 29.31 219 VAL A N 1
ATOM 1576 C CA . VAL A 1 221 ? 35.238 -28.355 15.980 1.00 30.75 219 VAL A CA 1
ATOM 1577 C C . VAL A 1 221 ? 35.235 -29.594 15.097 1.00 32.72 219 VAL A C 1
ATOM 1578 O O . VAL A 1 221 ? 34.148 -30.054 14.716 1.00 32.60 219 VAL A O 1
ATOM 1582 N N . LEU A 1 222 ? 36.400 -30.142 14.755 1.00 32.25 220 LEU A N 1
ATOM 1583 C CA . LEU A 1 222 ? 36.501 -31.382 13.982 1.00 36.73 220 LEU A CA 1
ATOM 1584 C C . LEU A 1 222 ? 37.554 -32.254 14.647 1.00 39.10 220 LEU A C 1
ATOM 1585 O O . LEU A 1 222 ? 38.692 -32.365 14.172 1.00 36.98 220 LEU A O 1
ATOM 1590 N N . PRO A 1 223 ? 37.202 -32.903 15.760 1.00 41.52 221 PRO A N 1
ATOM 1591 C CA . PRO A 1 223 ? 38.240 -33.530 16.598 1.00 44.06 221 PRO A CA 1
ATOM 1592 C C . PRO A 1 223 ? 38.951 -34.690 15.921 1.00 46.33 221 PRO A C 1
ATOM 1593 O O . PRO A 1 223 ? 40.157 -34.865 16.138 1.00 47.21 221 PRO A O 1
ATOM 1597 N N . HIS A 1 224 ? 38.255 -35.469 15.088 1.00 44.91 222 HIS A N 1
ATOM 1598 C CA . HIS A 1 224 ? 38.828 -36.615 14.388 1.00 46.77 222 HIS A CA 1
ATOM 1599 C C . HIS A 1 224 ? 39.899 -36.232 13.379 1.00 49.41 222 HIS A C 1
ATOM 1600 O O . HIS A 1 224 ? 40.390 -37.113 12.665 1.00 46.21 222 HIS A O 1
ATOM 1607 N N . LEU A 1 225 ? 40.281 -34.962 13.298 1.00 46.37 223 LEU A N 1
ATOM 1608 C CA . LEU A 1 225 ? 41.148 -34.491 12.231 1.00 44.99 223 LEU A CA 1
ATOM 1609 C C . LEU A 1 225 ? 42.461 -33.924 12.751 1.00 45.24 223 LEU A C 1
ATOM 1610 O O . LEU A 1 225 ? 43.251 -33.403 11.959 1.00 44.99 223 LEU A O 1
ATOM 1615 N N . LYS A 1 226 ? 42.719 -33.993 14.054 1.00 44.88 224 LYS A N 1
ATOM 1616 C CA . LYS A 1 226 ? 43.968 -33.413 14.513 1.00 45.29 224 LYS A CA 1
ATOM 1617 C C . LYS A 1 226 ? 45.124 -34.380 14.291 1.00 42.99 224 LYS A C 1
ATOM 1618 O O . LYS A 1 226 ? 44.953 -35.600 14.215 1.00 44.41 224 LYS A O 1
ATOM 1624 N N . GLY A 1 227 ? 46.324 -33.809 14.203 1.00 42.11 225 GLY A N 1
ATOM 1625 C CA . GLY A 1 227 ? 47.476 -34.506 13.689 1.00 47.40 225 GLY A CA 1
ATOM 1626 C C . GLY A 1 227 ? 47.545 -34.553 12.183 1.00 40.81 225 GLY A C 1
ATOM 1627 O O . GLY A 1 227 ? 48.617 -34.824 11.632 1.00 43.60 225 GLY A O 1
ATOM 1628 N N . LYS A 1 228 ? 46.435 -34.277 11.501 1.00 34.59 226 LYS A N 1
ATOM 1629 C CA . LYS A 1 228 ? 46.363 -34.354 10.052 1.00 37.67 226 LYS A CA 1
ATOM 1630 C C . LYS A 1 228 ? 46.671 -33.033 9.360 1.00 28.14 226 LYS A C 1
ATOM 1631 O O . LYS A 1 228 ? 47.071 -33.046 8.193 1.00 27.45 226 LYS A O 1
ATOM 1637 N N . LEU A 1 229 ? 46.508 -31.899 10.039 1.00 27.81 227 LEU A N 1
ATOM 1638 C CA . LEU A 1 229 ? 46.703 -30.600 9.410 1.00 29.41 227 LEU A CA 1
ATOM 1639 C C . LEU A 1 229 ? 47.537 -29.691 10.299 1.00 30.19 227 LEU A C 1
ATOM 1640 O O . LEU A 1 229 ? 47.364 -29.670 11.520 1.00 30.02 227 LEU A O 1
ATOM 1645 N N . HIS A 1 230 ? 48.442 -28.942 9.675 1.00 23.92 228 HIS A N 1
ATOM 1646 C CA . HIS A 1 230 ? 49.164 -27.873 10.351 1.00 29.53 228 HIS A CA 1
ATOM 1647 C C . HIS A 1 230 ? 49.639 -26.901 9.281 1.00 32.68 228 HIS A C 1
ATOM 1648 O O . HIS A 1 230 ? 49.503 -27.159 8.083 1.00 29.09 228 HIS A O 1
ATOM 1655 N N . GLY A 1 231 ? 50.158 -25.760 9.716 1.00 29.35 229 GLY A N 1
ATOM 1656 C CA . GLY A 1 231 ? 50.544 -24.752 8.748 1.00 28.01 229 GLY A CA 1
ATOM 1657 C C . GLY A 1 231 ? 51.189 -23.549 9.396 1.00 28.67 229 GLY A C 1
ATOM 1658 O O . GLY A 1 231 ? 51.561 -23.572 10.573 1.00 28.41 229 GLY A O 1
ATOM 1659 N N . LEU A 1 232 ? 51.333 -22.494 8.590 1.00 24.68 230 LEU A N 1
ATOM 1660 C CA . LEU A 1 232 ? 51.921 -21.235 9.027 1.00 25.22 230 LEU A CA 1
ATOM 1661 C C . LEU A 1 232 ? 51.173 -20.091 8.361 1.00 23.63 230 LEU A C 1
ATOM 1662 O O . LEU A 1 232 ? 50.292 -20.302 7.524 1.00 24.40 230 LEU A O 1
ATOM 1667 N N . ALA A 1 233 ? 51.535 -18.866 8.723 1.00 22.91 231 ALA A N 1
ATOM 1668 C CA . ALA A 1 233 ? 50.928 -17.679 8.150 1.00 23.40 231 ALA A CA 1
ATOM 1669 C C . ALA A 1 233 ? 51.985 -16.875 7.413 1.00 22.86 231 ALA A C 1
ATOM 1670 O O . ALA A 1 233 ? 53.153 -16.856 7.806 1.00 21.17 231 ALA A O 1
ATOM 1672 N N . LEU A 1 234 ? 51.564 -16.221 6.341 1.00 23.80 232 LEU A N 1
ATOM 1673 C CA . LEU A 1 234 ? 52.366 -15.217 5.655 1.00 25.25 232 LEU A CA 1
ATOM 1674 C C . LEU A 1 234 ? 51.569 -13.923 5.724 1.00 23.70 232 LEU A C 1
ATOM 1675 O O . LEU A 1 234 ? 50.568 -13.767 5.021 1.00 25.76 232 LEU A O 1
ATOM 1680 N N . ARG A 1 235 ? 51.991 -13.008 6.585 1.00 22.89 233 ARG A N 1
ATOM 1681 C CA . ARG A 1 235 ? 51.372 -11.694 6.641 1.00 25.99 233 ARG A CA 1
ATOM 1682 C C . ARG A 1 235 ? 51.882 -10.860 5.468 1.00 30.58 233 ARG A C 1
ATOM 1683 O O . ARG A 1 235 ? 53.096 -10.721 5.273 1.00 27.98 233 ARG A O 1
ATOM 1691 N N . VAL A 1 236 ? 50.957 -10.325 4.677 1.00 30.92 234 VAL A N 1
ATOM 1692 C CA . VAL A 1 236 ? 51.301 -9.498 3.523 1.00 31.47 234 VAL A CA 1
ATOM 1693 C C . VAL A 1 236 ? 50.627 -8.137 3.657 1.00 29.50 234 VAL A C 1
ATOM 1694 O O . VAL A 1 236 ? 49.539 -8.034 4.241 1.00 27.35 234 VAL A O 1
ATOM 1698 N N . PRO A 1 237 ? 51.230 -7.070 3.143 1.00 33.96 235 PRO A N 1
ATOM 1699 C CA . PRO A 1 237 ? 50.666 -5.721 3.361 1.00 36.36 235 PRO A CA 1
ATOM 1700 C C . PRO A 1 237 ? 49.473 -5.425 2.461 1.00 37.75 235 PRO A C 1
ATOM 1701 O O . PRO A 1 237 ? 49.521 -4.603 1.542 1.00 40.36 235 PRO A O 1
ATOM 1705 N N . VAL A 1 238 ? 48.369 -6.125 2.709 1.00 34.80 236 VAL A N 1
ATOM 1706 C CA . VAL A 1 238 ? 47.081 -5.744 2.136 1.00 35.23 236 VAL A CA 1
ATOM 1707 C C . VAL A 1 238 ? 46.174 -5.362 3.300 1.00 36.50 236 VAL A C 1
ATOM 1708 O O . VAL A 1 238 ? 46.287 -5.945 4.389 1.00 31.81 236 VAL A O 1
ATOM 1712 N N . PRO A 1 239 ? 45.285 -4.380 3.132 1.00 38.05 237 PRO A N 1
ATOM 1713 C CA . PRO A 1 239 ? 44.511 -3.876 4.279 1.00 37.33 237 PRO A CA 1
ATOM 1714 C C . PRO A 1 239 ? 43.571 -4.898 4.900 1.00 37.15 237 PRO A C 1
ATOM 1715 O O . PRO A 1 239 ? 43.505 -5.031 6.128 1.00 37.40 237 PRO A O 1
ATOM 1719 N N . ASN A 1 240 ? 42.845 -5.627 4.058 1.00 34.40 238 ASN A N 1
ATOM 1720 C CA . ASN A 1 240 ? 41.877 -6.608 4.522 1.00 26.75 238 ASN A CA 1
ATOM 1721 C C . ASN A 1 240 ? 41.737 -7.676 3.450 1.00 31.88 238 ASN A C 1
ATOM 1722 O O . ASN A 1 240 ? 42.244 -7.526 2.335 1.00 29.34 238 ASN A O 1
ATOM 1727 N N . VAL A 1 241 ? 41.024 -8.749 3.805 1.00 27.04 239 VAL A N 1
ATOM 1728 C CA . VAL A 1 241 ? 40.810 -9.947 2.990 1.00 27.60 239 VAL A CA 1
ATOM 1729 C C . VAL A 1 241 ? 42.064 -10.808 3.004 1.00 26.35 239 VAL A C 1
ATOM 1730 O O . VAL A 1 241 ? 43.162 -10.351 2.661 1.00 24.49 239 VAL A O 1
ATOM 1734 N N . SER A 1 242 ? 41.890 -12.063 3.400 1.00 18.59 240 SER A N 1
ATOM 1735 C CA . SER A 1 242 ? 42.959 -13.026 3.559 1.00 19.17 240 SER A CA 1
ATOM 1736 C C . SER A 1 242 ? 42.617 -14.281 2.769 1.00 19.94 240 SER A C 1
ATOM 1737 O O . SER A 1 242 ? 41.511 -14.430 2.231 1.00 20.58 240 SER A O 1
ATOM 1740 N N . LEU A 1 243 ? 43.570 -15.209 2.748 1.00 19.35 241 LEU A N 1
ATOM 1741 C CA . LEU A 1 243 ? 43.496 -16.378 1.886 1.00 21.50 241 LEU A CA 1
ATOM 1742 C C . LEU A 1 243 ? 44.072 -17.588 2.606 1.00 24.10 241 LEU A C 1
ATOM 1743 O O . LEU A 1 243 ? 45.150 -17.503 3.201 1.00 25.39 241 LEU A O 1
ATOM 1748 N N . VAL A 1 244 ? 43.361 -18.710 2.545 1.00 18.57 242 VAL A N 1
ATOM 1749 C CA . VAL A 1 244 ? 43.879 -19.998 2.989 1.00 21.90 242 VAL A CA 1
ATOM 1750 C C . VAL A 1 244 ? 44.345 -20.773 1.760 1.00 21.45 242 VAL A C 1
ATOM 1751 O O . VAL A 1 244 ? 43.571 -20.983 0.818 1.00 21.41 242 VAL A O 1
ATOM 1755 N N . ASP A 1 245 ? 45.613 -21.183 1.764 1.00 19.87 243 ASP A N 1
ATOM 1756 C CA . ASP A 1 245 ? 46.228 -21.968 0.688 1.00 25.74 243 ASP A CA 1
ATOM 1757 C C . ASP A 1 245 ? 46.486 -23.357 1.261 1.00 24.59 243 ASP A C 1
ATOM 1758 O O . ASP A 1 245 ? 47.467 -23.567 1.980 1.00 27.11 243 ASP A O 1
ATOM 1763 N N . LEU A 1 246 ? 45.607 -24.304 0.945 1.00 23.20 244 LEU A N 1
ATOM 1764 C CA . LEU A 1 246 ? 45.618 -25.622 1.563 1.00 23.90 244 LEU A CA 1
ATOM 1765 C C . LEU A 1 246 ? 46.123 -26.652 0.559 1.00 26.64 244 LEU A C 1
ATOM 1766 O O . LEU A 1 246 ? 45.580 -26.763 -0.547 1.00 24.79 244 LEU A O 1
ATOM 1771 N N . VAL A 1 247 ? 47.163 -27.389 0.946 1.00 26.05 245 VAL A N 1
ATOM 1772 C CA . VAL A 1 247 ? 47.689 -28.519 0.187 1.00 24.43 245 VAL A CA 1
ATOM 1773 C C . VAL A 1 247 ? 47.411 -29.772 1.008 1.00 26.95 245 VAL A C 1
ATOM 1774 O O . VAL A 1 247 ? 48.071 -30.016 2.024 1.00 21.90 245 VAL A O 1
ATOM 1778 N N . VAL A 1 248 ? 46.445 -30.578 0.569 1.00 23.92 246 VAL A N 1
ATOM 1779 C CA . VAL A 1 248 ? 45.931 -31.694 1.355 1.00 24.73 246 VAL A CA 1
ATOM 1780 C C . VAL A 1 248 ? 45.920 -32.953 0.496 1.00 29.35 246 VAL A C 1
ATOM 1781 O O . VAL A 1 248 ? 45.563 -32.905 -0.683 1.00 26.92 246 VAL A O 1
ATOM 1785 N N . ASP A 1 249 ? 46.313 -34.082 1.081 1.00 28.80 247 ASP A N 1
ATOM 1786 C CA . ASP A 1 249 ? 46.183 -35.372 0.416 1.00 25.24 247 ASP A CA 1
ATOM 1787 C C . ASP A 1 249 ? 44.841 -35.993 0.783 1.00 27.18 247 ASP A C 1
ATOM 1788 O O . ASP A 1 249 ? 44.445 -35.994 1.951 1.00 27.60 247 ASP A O 1
ATOM 1793 N N . LEU A 1 250 ? 44.134 -36.507 -0.217 1.00 22.93 248 LEU A N 1
ATOM 1794 C CA . LEU A 1 250 ? 42.836 -37.127 0.010 1.00 24.36 248 LEU A CA 1
ATOM 1795 C C . LEU A 1 250 ? 42.960 -38.649 -0.012 1.00 27.77 248 LEU A C 1
ATOM 1796 O O . LEU A 1 250 ? 43.977 -39.210 -0.427 1.00 27.95 248 LEU A O 1
ATOM 1801 N N . LYS A 1 251 ? 41.907 -39.316 0.450 1.00 29.68 249 LYS A N 1
ATOM 1802 C CA . LYS A 1 251 ? 41.912 -40.769 0.567 1.00 32.08 249 LYS A CA 1
ATOM 1803 C C . LYS A 1 251 ? 41.311 -41.463 -0.646 1.00 31.55 249 LYS A C 1
ATOM 1804 O O . LYS A 1 251 ? 41.205 -42.692 -0.646 1.00 33.52 249 LYS A O 1
ATOM 1810 N N . THR A 1 252 ? 40.922 -40.713 -1.673 1.00 30.92 250 THR A N 1
ATOM 1811 C CA . THR A 1 252 ? 40.365 -41.298 -2.881 1.00 32.69 250 THR A CA 1
ATOM 1812 C C . THR A 1 252 ? 40.705 -40.401 -4.063 1.00 31.49 250 THR A C 1
ATOM 1813 O O . THR A 1 252 ? 40.958 -39.204 -3.905 1.00 28.43 250 THR A O 1
ATOM 1817 N N . ASP A 1 253 ? 40.726 -41.002 -5.251 1.00 30.86 251 ASP A N 1
ATOM 1818 C CA . ASP A 1 253 ? 41.122 -40.286 -6.458 1.00 29.47 251 ASP A CA 1
ATOM 1819 C C . ASP A 1 253 ? 40.086 -39.230 -6.821 1.00 28.86 251 ASP A C 1
ATOM 1820 O O . ASP A 1 253 ? 38.879 -39.480 -6.778 1.00 27.09 251 ASP A O 1
ATOM 1825 N N . VAL A 1 254 ? 40.563 -38.037 -7.181 1.00 25.34 252 VAL A N 1
ATOM 1826 C CA . VAL A 1 254 ? 39.695 -36.931 -7.557 1.00 27.57 252 VAL A CA 1
ATOM 1827 C C . VAL A 1 254 ? 40.297 -36.226 -8.763 1.00 25.73 252 VAL A C 1
ATOM 1828 O O . VAL A 1 254 ? 41.460 -36.431 -9.118 1.00 29.82 252 VAL A O 1
ATOM 1832 N N . THR A 1 255 ? 39.479 -35.393 -9.396 1.00 27.22 253 THR A N 1
ATOM 1833 C CA . THR A 1 255 ? 39.934 -34.375 -10.327 1.00 25.08 253 THR A CA 1
ATOM 1834 C C . THR A 1 255 ? 39.601 -33.008 -9.745 1.00 27.27 253 THR A C 1
ATOM 1835 O O . THR A 1 255 ? 38.793 -32.893 -8.820 1.00 24.38 253 THR A O 1
ATOM 1839 N N . ALA A 1 256 ? 40.226 -31.966 -10.302 1.00 24.07 254 ALA A N 1
ATOM 1840 C CA . ALA A 1 256 ? 39.929 -30.608 -9.857 1.00 24.87 254 ALA A CA 1
ATOM 1841 C C . ALA A 1 256 ? 38.446 -30.302 -9.991 1.00 25.05 254 ALA A C 1
ATOM 1842 O O . ALA A 1 256 ? 37.849 -29.669 -9.109 1.00 25.45 254 ALA A O 1
ATOM 1844 N N . GLU A 1 257 ? 37.832 -30.761 -11.085 1.00 24.96 255 GLU A N 1
ATOM 1845 C CA . GLU A 1 257 ? 36.414 -30.511 -11.311 1.00 23.54 255 GLU A CA 1
ATOM 1846 C C . GLU A 1 257 ? 35.553 -31.179 -10.243 1.00 27.26 255 GLU A C 1
ATOM 1847 O O . GLU A 1 257 ? 34.550 -30.607 -9.808 1.00 25.96 255 GLU A O 1
ATOM 1853 N N . GLU A 1 258 ? 35.933 -32.380 -9.797 1.00 26.51 256 GLU A N 1
ATOM 1854 C CA . GLU A 1 258 ? 35.147 -33.064 -8.771 1.00 29.87 256 GLU A CA 1
ATOM 1855 C C . GLU A 1 258 ? 35.249 -32.350 -7.429 1.00 25.46 256 GLU A C 1
ATOM 1856 O O . GLU A 1 258 ? 34.249 -32.220 -6.710 1.00 25.19 256 GLU A O 1
ATOM 1862 N N . VAL A 1 259 ? 36.449 -31.881 -7.078 1.00 23.11 257 VAL A N 1
ATOM 1863 C CA . VAL A 1 259 ? 36.634 -31.101 -5.855 1.00 25.98 257 VAL A CA 1
ATOM 1864 C C . VAL A 1 259 ? 35.777 -29.839 -5.900 1.00 22.60 257 VAL A C 1
ATOM 1865 O O . VAL A 1 259 ? 35.040 -29.518 -4.951 1.00 21.81 257 VAL A O 1
ATOM 1869 N N . ASN A 1 260 ? 35.859 -29.109 -7.017 1.00 21.08 258 ASN A N 1
ATOM 1870 C CA . ASN A 1 260 ? 35.077 -27.887 -7.160 1.00 23.78 258 ASN A CA 1
ATOM 1871 C C . ASN A 1 260 ? 33.581 -28.172 -7.121 1.00 28.44 258 ASN A C 1
ATOM 1872 O O . ASN A 1 260 ? 32.817 -27.366 -6.584 1.00 26.19 258 ASN A O 1
ATOM 1877 N N . GLU A 1 261 ? 33.145 -29.314 -7.664 1.00 23.35 259 GLU A N 1
ATOM 1878 C CA . GLU A 1 261 ? 31.723 -29.646 -7.632 1.00 28.01 259 GLU A CA 1
ATOM 1879 C C . GLU A 1 261 ? 31.264 -29.978 -6.216 1.00 28.28 259 GLU A C 1
ATOM 1880 O O . GLU A 1 261 ? 30.145 -29.625 -5.821 1.00 29.14 259 GLU A O 1
ATOM 1886 N N . ALA A 1 262 ? 32.111 -30.648 -5.433 1.00 23.62 260 ALA A N 1
ATOM 1887 C CA . ALA A 1 262 ? 31.784 -30.866 -4.025 1.00 24.44 260 ALA A CA 1
ATOM 1888 C C . ALA A 1 262 ? 31.595 -29.536 -3.297 1.00 26.55 260 ALA A C 1
ATOM 1889 O O . ALA A 1 262 ? 30.627 -29.351 -2.543 1.00 27.03 260 ALA A O 1
ATOM 1891 N N . PHE A 1 263 ? 32.503 -28.585 -3.527 1.00 25.17 261 PHE A N 1
ATOM 1892 C CA . PHE A 1 263 ? 32.342 -27.275 -2.892 1.00 26.94 261 PHE A CA 1
ATOM 1893 C C . PHE A 1 263 ? 31.089 -26.562 -3.396 1.00 27.47 261 PHE A C 1
ATOM 1894 O O . PHE A 1 263 ? 30.342 -25.972 -2.608 1.00 24.24 261 PHE A O 1
ATOM 1902 N N . LYS A 1 264 ? 30.842 -26.618 -4.706 1.00 26.99 262 LYS A N 1
ATOM 1903 C CA . LYS A 1 264 ? 29.683 -25.963 -5.303 1.00 28.62 262 LYS A CA 1
ATOM 1904 C C . LYS A 1 264 ? 28.382 -26.510 -4.731 1.00 30.15 262 LYS A C 1
ATOM 1905 O O . LYS A 1 264 ? 27.429 -25.756 -4.496 1.00 31.46 262 LYS A O 1
ATOM 1911 N N . ARG A 1 265 ? 28.326 -27.823 -4.499 1.00 29.00 263 ARG A N 1
ATOM 1912 C CA . ARG A 1 265 ? 27.122 -28.424 -3.939 1.00 30.80 263 ARG A CA 1
ATOM 1913 C C . ARG A 1 265 ? 26.962 -28.069 -2.467 1.00 34.38 263 ARG A C 1
ATOM 1914 O O . ARG A 1 265 ? 25.843 -27.815 -2.005 1.00 34.68 263 ARG A O 1
ATOM 1922 N N . ALA A 1 266 ? 28.065 -28.043 -1.709 1.00 33.99 264 ALA A N 1
ATOM 1923 C CA . ALA A 1 266 ? 27.965 -27.639 -0.308 1.00 31.70 264 ALA A CA 1
ATOM 1924 C C . ALA A 1 266 ? 27.512 -26.187 -0.176 1.00 31.86 264 ALA A C 1
ATOM 1925 O O . ALA A 1 266 ? 26.721 -25.857 0.716 1.00 28.61 264 ALA A O 1
ATOM 1927 N N . ALA A 1 267 ? 27.989 -25.311 -1.066 1.00 30.80 265 ALA A N 1
ATOM 1928 C CA . ALA A 1 267 ? 27.648 -23.893 -0.987 1.00 31.55 265 ALA A CA 1
ATOM 1929 C C . ALA A 1 267 ? 26.162 -23.641 -1.210 1.00 34.08 265 ALA A C 1
ATOM 1930 O O . ALA A 1 267 ? 25.611 -22.673 -0.671 1.00 33.28 265 ALA A O 1
ATOM 1932 N N . LYS A 1 268 ? 25.502 -24.479 -2.004 1.00 35.17 266 LYS A N 1
ATOM 1933 C CA . LYS A 1 268 ? 24.092 -24.291 -2.312 1.00 38.20 266 LYS A CA 1
ATOM 1934 C C . LYS A 1 268 ? 23.178 -25.092 -1.401 1.00 35.47 266 LYS A C 1
ATOM 1935 O O . LYS A 1 268 ? 21.955 -24.984 -1.527 1.00 41.05 266 LYS A O 1
ATOM 1941 N N . THR A 1 269 ? 23.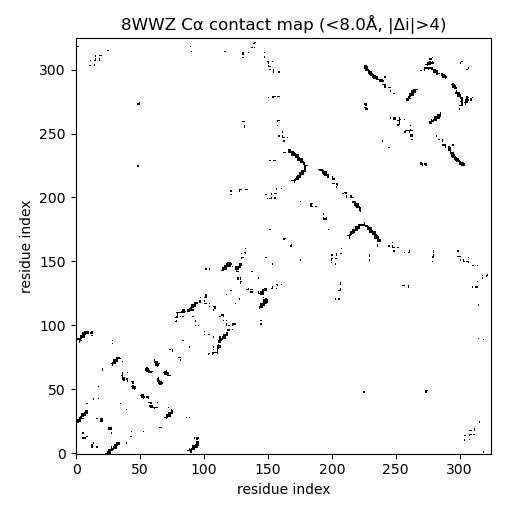733 -25.891 -0.492 1.00 33.41 267 THR A N 1
ATOM 1942 C CA . THR A 1 269 ? 22.906 -26.723 0.374 1.00 34.55 267 THR A CA 1
ATOM 1943 C C . THR A 1 269 ? 23.373 -26.662 1.822 1.00 33.12 267 THR A C 1
ATOM 1944 O O . THR A 1 269 ? 23.030 -25.724 2.550 1.00 32.61 267 THR A O 1
ATOM 1948 N N . SER A 1 270 ? 24.167 -27.655 2.236 1.00 32.81 268 SER A N 1
ATOM 1949 C CA . SER A 1 270 ? 24.483 -27.834 3.650 1.00 31.03 268 SER A CA 1
ATOM 1950 C C . SER A 1 270 ? 25.246 -26.651 4.238 1.00 35.00 268 SER A C 1
ATOM 1951 O O . SER A 1 270 ? 25.197 -26.427 5.453 1.00 34.66 268 SER A O 1
ATOM 1954 N N . MET A 1 271 ? 25.970 -25.893 3.419 1.00 30.63 269 MET A N 1
ATOM 1955 C CA . MET A 1 271 ? 26.749 -24.777 3.941 1.00 34.92 269 MET A CA 1
ATOM 1956 C C . MET A 1 271 ? 26.290 -23.450 3.352 1.00 29.42 269 MET A C 1
ATOM 1957 O O . MET A 1 271 ? 27.063 -22.491 3.278 1.00 26.88 269 MET A O 1
ATOM 1962 N N . TYR A 1 272 ? 25.019 -23.392 2.954 1.00 27.96 270 TYR A N 1
ATOM 1963 C CA . TYR A 1 272 ? 24.439 -22.176 2.403 1.00 29.96 270 TYR A CA 1
ATOM 1964 C C . TYR A 1 272 ? 24.590 -21.013 3.376 1.00 29.78 270 TYR A C 1
ATOM 1965 O O . TYR A 1 272 ? 24.235 -21.120 4.555 1.00 29.76 270 TYR A O 1
ATOM 1974 N N . GLY A 1 273 ? 25.124 -19.897 2.875 1.00 30.37 271 GLY A N 1
ATOM 1975 C CA . GLY A 1 273 ? 25.374 -18.725 3.687 1.00 25.35 271 GLY A CA 1
ATOM 1976 C C . GLY A 1 273 ? 26.694 -18.723 4.428 1.00 27.47 271 GLY A C 1
ATOM 1977 O O . GLY A 1 273 ? 27.110 -17.667 4.916 1.00 31.94 271 GLY A O 1
ATOM 1978 N N . VAL A 1 274 ? 27.363 -19.866 4.533 1.00 23.47 272 VAL A N 1
ATOM 1979 C CA . VAL A 1 274 ? 28.636 -19.981 5.237 1.00 23.52 272 VAL A CA 1
ATOM 1980 C C . VAL A 1 274 ? 29.791 -20.111 4.259 1.00 25.22 272 VAL A C 1
ATOM 1981 O O . VAL A 1 274 ? 30.767 -19.362 4.328 1.00 19.13 272 VAL A O 1
ATOM 1985 N N . LEU A 1 275 ? 29.689 -21.071 3.347 1.00 21.53 273 LEU A N 1
ATOM 1986 C CA . LEU A 1 275 ? 30.673 -21.302 2.307 1.00 23.54 273 LEU A CA 1
ATOM 1987 C C . LEU A 1 275 ? 30.068 -20.936 0.960 1.00 22.91 273 LEU A C 1
ATOM 1988 O O . LEU A 1 275 ? 28.897 -21.229 0.694 1.00 26.68 273 LEU A O 1
ATOM 1993 N N . ASP A 1 276 ? 30.864 -20.284 0.119 1.00 24.71 274 ASP A N 1
ATOM 1994 C CA . ASP A 1 276 ? 30.464 -19.963 -1.241 1.00 21.69 274 ASP A CA 1
ATOM 1995 C C . ASP A 1 276 ? 31.531 -20.464 -2.200 1.00 23.27 274 ASP A C 1
ATOM 1996 O O . ASP A 1 276 ? 32.649 -20.806 -1.802 1.00 21.44 274 ASP A O 1
ATOM 2001 N N . TYR A 1 277 ? 31.166 -20.524 -3.474 1.00 27.68 275 TYR A N 1
ATOM 2002 C CA . TYR A 1 277 ? 32.052 -20.999 -4.521 1.00 22.63 275 TYR A CA 1
ATOM 2003 C C . TYR A 1 277 ? 32.032 -20.008 -5.672 1.00 24.04 275 TYR A C 1
ATOM 2004 O O . TYR A 1 277 ? 30.964 -19.555 -6.092 1.00 23.78 275 TYR A O 1
ATOM 2013 N N . SER A 1 278 ? 33.214 -19.685 -6.189 1.00 23.92 276 SER A N 1
ATOM 2014 C CA . SER A 1 278 ? 33.357 -18.699 -7.249 1.00 26.91 276 SER A CA 1
ATOM 2015 C C . SER A 1 278 ? 34.130 -19.299 -8.414 1.00 29.82 276 SER A C 1
ATOM 2016 O O . SER A 1 278 ? 35.211 -19.868 -8.223 1.00 26.11 276 SER A O 1
ATOM 2019 N N . ASP A 1 279 ? 33.574 -19.170 -9.617 1.00 27.46 277 ASP A N 1
ATOM 2020 C CA . ASP A 1 279 ? 34.279 -19.483 -10.852 1.00 30.28 277 ASP A CA 1
ATOM 2021 C C . ASP A 1 279 ? 34.725 -18.217 -11.582 1.00 31.21 277 ASP A C 1
ATOM 2022 O O . ASP A 1 279 ? 35.051 -18.269 -12.772 1.00 29.97 277 ASP A O 1
ATOM 2027 N N . GLU A 1 280 ? 34.732 -17.079 -10.894 1.00 28.20 278 GLU A N 1
ATOM 2028 C CA . GLU A 1 280 ? 35.096 -15.818 -11.513 1.00 30.90 278 GLU A CA 1
ATOM 2029 C C . GLU A 1 280 ? 36.545 -15.462 -11.207 1.00 29.48 278 GLU A C 1
ATOM 2030 O O . GLU A 1 280 ? 37.072 -15.824 -10.150 1.00 27.42 278 GLU A O 1
ATOM 2036 N N . PRO A 1 281 ? 37.213 -14.761 -12.126 1.00 28.74 279 PRO A N 1
ATOM 2037 C CA . PRO A 1 281 ? 38.604 -14.320 -11.891 1.00 28.66 279 PRO A CA 1
ATOM 2038 C C . PRO A 1 281 ? 38.664 -13.029 -11.076 1.00 31.41 279 PRO A C 1
ATOM 2039 O O . PRO A 1 281 ? 38.794 -11.911 -11.580 1.00 31.35 279 PRO A O 1
ATOM 2043 N N . LEU A 1 282 ? 38.567 -13.177 -9.762 1.00 26.88 280 LEU A N 1
ATOM 2044 C CA . LEU A 1 282 ? 38.556 -12.035 -8.865 1.00 30.56 280 LEU A CA 1
ATOM 2045 C C . LEU A 1 282 ? 39.902 -11.886 -8.166 1.00 28.65 280 LEU A C 1
ATOM 2046 O O . LEU A 1 282 ? 40.739 -12.792 -8.165 1.00 27.38 280 LEU A O 1
ATOM 2051 N N . VAL A 1 283 ? 40.105 -10.712 -7.582 1.00 25.47 281 VAL A N 1
ATOM 2052 C CA . VAL A 1 283 ? 41.255 -10.451 -6.736 1.00 24.76 281 VAL A CA 1
ATOM 2053 C C . VAL A 1 283 ? 40.760 -10.285 -5.304 1.00 24.37 281 VAL A C 1
ATOM 2054 O O . VAL A 1 283 ? 39.558 -10.218 -5.040 1.00 21.75 281 VAL A O 1
ATOM 2058 N N . SER A 1 284 ? 41.711 -10.216 -4.369 1.00 21.54 282 SER A N 1
ATOM 2059 C CA . SER A 1 284 ? 41.360 -10.237 -2.951 1.00 26.06 282 SER A CA 1
ATOM 2060 C C . SER A 1 284 ? 40.421 -9.094 -2.582 1.00 23.69 282 SER A C 1
ATOM 2061 O O . SER A 1 284 ? 39.478 -9.283 -1.805 1.00 25.87 282 SER A O 1
ATOM 2064 N N . THR A 1 285 ? 40.648 -7.905 -3.147 1.00 25.51 283 THR A N 1
ATOM 2065 C CA . THR A 1 285 ? 39.839 -6.741 -2.794 1.00 24.84 283 THR A CA 1
ATOM 2066 C C . THR A 1 285 ? 38.368 -6.936 -3.147 1.00 22.16 283 THR A C 1
ATOM 2067 O O . THR A 1 285 ? 37.496 -6.326 -2.521 1.00 23.18 283 THR A O 1
ATOM 2071 N N . ASP A 1 286 ? 38.072 -7.784 -4.134 1.00 19.73 284 ASP A N 1
ATOM 2072 C CA . ASP A 1 286 ? 36.693 -8.077 -4.507 1.00 22.36 284 ASP A CA 1
ATOM 2073 C C . ASP A 1 286 ? 35.934 -8.841 -3.434 1.00 25.38 284 ASP A C 1
ATOM 2074 O O . ASP A 1 286 ? 34.710 -8.964 -3.537 1.00 26.11 284 ASP A O 1
ATOM 2079 N N . TYR A 1 287 ? 36.618 -9.366 -2.421 1.00 24.93 285 TYR A N 1
ATOM 2080 C CA . TYR A 1 287 ? 35.952 -10.073 -1.339 1.00 23.80 285 TYR A CA 1
ATOM 2081 C C . TYR A 1 287 ? 35.814 -9.218 -0.086 1.00 26.59 285 TYR A C 1
ATOM 2082 O O . TYR A 1 287 ? 35.383 -9.724 0.954 1.00 25.71 285 TYR A O 1
ATOM 2091 N N . ASN A 1 288 ? 36.157 -7.933 -0.168 1.00 23.09 286 ASN A N 1
ATOM 2092 C CA . ASN A 1 288 ? 35.958 -7.031 0.957 1.00 24.73 286 ASN A CA 1
ATOM 2093 C C . ASN A 1 288 ? 34.476 -6.937 1.291 1.00 23.36 286 ASN A C 1
ATOM 2094 O O . ASN A 1 288 ? 33.638 -6.766 0.401 1.00 22.53 286 ASN A O 1
ATOM 2099 N N . THR A 1 289 ? 34.158 -7.069 2.582 1.00 22.33 287 THR A N 1
ATOM 2100 C CA . THR A 1 289 ? 32.781 -7.062 3.082 1.00 24.89 287 THR A CA 1
ATOM 2101 C C . THR A 1 289 ? 31.956 -8.200 2.484 1.00 27.94 287 THR A C 1
ATOM 2102 O O . THR A 1 289 ? 30.738 -8.084 2.321 1.00 28.13 287 THR A O 1
ATOM 2106 N N . ASN A 1 290 ? 32.605 -9.311 2.156 1.00 25.73 288 ASN A N 1
ATOM 2107 C CA . ASN A 1 290 ? 31.859 -10.517 1.808 1.00 25.33 288 ASN A CA 1
ATOM 2108 C C . ASN A 1 290 ? 31.436 -11.231 3.088 1.00 21.76 288 ASN A C 1
ATOM 2109 O O . ASN A 1 290 ? 32.269 -11.436 3.975 1.00 23.86 288 ASN A O 1
ATOM 2114 N N . PRO A 1 291 ? 30.160 -11.609 3.226 1.00 23.73 289 PRO A N 1
ATOM 2115 C CA . PRO A 1 291 ? 29.682 -12.164 4.505 1.00 25.37 289 PRO A CA 1
ATOM 2116 C C . PRO A 1 291 ? 29.973 -13.642 4.707 1.00 24.75 289 PRO A C 1
ATOM 2117 O O . PRO A 1 291 ? 29.683 -14.164 5.792 1.00 19.63 289 PRO A O 1
ATOM 2121 N N . HIS A 1 292 ? 30.511 -14.336 3.710 1.00 21.13 290 HIS A N 1
ATOM 2122 C CA . HIS A 1 292 ? 30.751 -15.762 3.847 1.00 22.83 290 HIS A CA 1
ATOM 2123 C C . HIS A 1 292 ? 31.978 -16.028 4.716 1.00 20.03 290 HIS A C 1
ATOM 2124 O O . HIS A 1 292 ? 32.869 -15.186 4.861 1.00 23.22 290 HIS A O 1
ATOM 2131 N N . SER A 1 293 ? 32.007 -17.225 5.306 1.00 22.18 291 SER A N 1
ATOM 2132 C CA . SER A 1 293 ? 33.178 -17.653 6.064 1.00 19.21 291 SER A CA 1
ATOM 2133 C C . SER A 1 293 ? 34.330 -18.018 5.142 1.00 22.32 291 SER A C 1
ATOM 2134 O O . SER A 1 293 ? 35.500 -17.860 5.513 1.00 20.43 291 SER A O 1
ATOM 2137 N N . ALA A 1 294 ? 34.016 -18.504 3.944 1.00 20.77 292 ALA A N 1
ATOM 2138 C CA . ALA A 1 294 ? 35.020 -18.942 2.989 1.00 17.40 292 ALA A CA 1
ATOM 2139 C C . ALA A 1 294 ? 34.409 -18.878 1.602 1.00 18.82 292 ALA A C 1
ATOM 2140 O O . ALA A 1 294 ? 33.226 -19.183 1.432 1.00 19.66 292 ALA A O 1
ATOM 2142 N N . VAL A 1 295 ? 35.210 -18.471 0.620 1.00 18.94 293 VAL A N 1
ATOM 2143 C CA . VAL A 1 295 ? 34.811 -18.531 -0.781 1.00 19.42 293 VAL A CA 1
ATOM 2144 C C . VAL A 1 295 ? 35.892 -19.295 -1.532 1.00 17.38 293 VAL A C 1
ATOM 2145 O O . VAL A 1 295 ? 37.023 -18.811 -1.665 1.00 18.26 293 VAL A O 1
ATOM 2149 N N . ILE A 1 296 ? 35.547 -20.490 -2.012 1.00 19.85 294 ILE A N 1
ATOM 2150 C CA . ILE A 1 296 ? 36.455 -21.280 -2.833 1.00 20.96 294 ILE A CA 1
ATOM 2151 C C . ILE A 1 296 ? 36.729 -20.544 -4.136 1.00 21.21 294 ILE A C 1
ATOM 2152 O O . ILE A 1 296 ? 35.798 -20.113 -4.828 1.00 21.08 294 ILE A O 1
ATOM 2157 N N . ASP A 1 297 ? 38.007 -20.396 -4.478 1.00 22.33 295 ASP A N 1
ATOM 2158 C CA . ASP A 1 297 ? 38.418 -19.883 -5.787 1.00 22.31 295 ASP A CA 1
ATOM 2159 C C . ASP A 1 297 ? 38.502 -21.072 -6.732 1.00 22.81 295 ASP A C 1
ATOM 2160 O O . ASP A 1 297 ? 39.514 -21.776 -6.766 1.00 18.06 295 ASP A O 1
ATOM 2165 N N . GLY A 1 298 ? 37.437 -21.296 -7.507 1.00 22.35 296 GLY A N 1
ATOM 2166 C CA . GLY A 1 298 ? 37.356 -22.498 -8.321 1.00 21.03 296 GLY A CA 1
ATOM 2167 C C . GLY A 1 298 ? 38.371 -22.557 -9.445 1.00 23.86 296 GLY A C 1
ATOM 2168 O O . GLY A 1 298 ? 38.721 -23.645 -9.912 1.00 24.48 296 GLY A O 1
ATOM 2169 N N . LEU A 1 299 ? 38.864 -21.405 -9.891 1.00 24.01 297 LEU A N 1
ATOM 2170 C CA . LEU A 1 299 ? 39.789 -21.380 -11.018 1.00 24.39 297 LEU A CA 1
ATOM 2171 C C . LEU A 1 299 ? 41.208 -21.778 -10.640 1.00 25.41 297 LEU A C 1
ATOM 2172 O O . LEU A 1 299 ? 42.022 -22.011 -11.539 1.00 25.34 297 LEU A O 1
ATOM 2177 N N . THR A 1 300 ? 41.530 -21.877 -9.351 1.00 24.21 298 THR A N 1
ATOM 2178 C CA . THR A 1 300 ? 42.888 -22.202 -8.937 1.00 26.48 298 THR A CA 1
ATOM 2179 C C . THR A 1 300 ? 43.026 -23.618 -8.396 1.00 25.48 298 THR A C 1
ATOM 2180 O O . THR A 1 300 ? 44.152 -24.045 -8.114 1.00 26.83 298 THR A O 1
ATOM 2184 N N . THR A 1 301 ? 41.923 -24.353 -8.241 1.00 22.85 299 THR A N 1
ATOM 2185 C CA . THR A 1 301 ? 41.987 -25.701 -7.687 1.00 23.96 299 THR A CA 1
ATOM 2186 C C . THR A 1 301 ? 42.893 -26.584 -8.533 1.00 26.12 299 THR A C 1
ATOM 2187 O O . THR A 1 301 ? 42.774 -26.619 -9.762 1.00 25.03 299 THR A O 1
ATOM 2191 N N . MET A 1 302 ? 43.806 -27.298 -7.873 1.00 19.46 300 MET A N 1
ATOM 2192 C CA . MET A 1 302 ? 44.757 -28.146 -8.581 1.00 26.35 300 MET A CA 1
ATOM 2193 C C . MET A 1 302 ? 44.824 -29.522 -7.942 1.00 24.56 300 MET A C 1
ATOM 2194 O O . MET A 1 302 ? 44.638 -29.666 -6.734 1.00 24.31 300 MET A O 1
ATOM 2199 N N . VAL A 1 303 ? 45.104 -30.532 -8.763 1.00 22.73 301 VAL A N 1
ATOM 2200 C CA . VAL A 1 303 ? 45.249 -31.903 -8.294 1.00 24.78 301 VAL A CA 1
ATOM 2201 C C . VAL A 1 303 ? 46.507 -32.498 -8.915 1.00 26.19 301 VAL A C 1
ATOM 2202 O O . VAL A 1 303 ? 46.655 -32.509 -10.141 1.00 27.01 301 VAL A O 1
ATOM 2206 N N . MET A 1 304 ? 47.398 -32.995 -8.070 1.00 21.28 302 MET A N 1
ATOM 2207 C CA . MET A 1 304 ? 48.617 -33.686 -8.458 1.00 26.47 302 MET A CA 1
ATOM 2208 C C . MET A 1 304 ? 48.456 -35.161 -8.110 1.00 29.32 302 MET A C 1
ATOM 2209 O O . MET A 1 304 ? 48.137 -35.501 -6.960 1.00 25.35 302 MET A O 1
ATOM 2214 N N . GLU A 1 305 ? 48.643 -36.025 -9.113 1.00 28.35 303 GLU A N 1
ATOM 2215 C CA . GLU A 1 305 ? 48.595 -37.480 -8.946 1.00 31.55 303 GLU A CA 1
ATOM 2216 C C . GLU A 1 305 ? 47.288 -37.934 -8.294 1.00 31.61 303 GLU A C 1
ATOM 2217 O O . GLU A 1 305 ? 47.270 -38.830 -7.448 1.00 35.58 303 GLU A O 1
ATOM 2223 N N . ASP A 1 306 ? 46.186 -37.287 -8.687 1.00 32.00 304 ASP A N 1
ATOM 2224 C CA . ASP A 1 306 ? 44.822 -37.669 -8.319 1.00 27.68 304 ASP A CA 1
ATOM 2225 C C . ASP A 1 306 ? 44.500 -37.511 -6.833 1.00 29.54 304 ASP A C 1
ATOM 2226 O O . ASP A 1 306 ? 43.331 -37.615 -6.448 1.00 28.13 304 ASP A O 1
ATOM 2231 N N . ARG A 1 307 ? 45.505 -37.239 -5.994 1.00 24.06 305 ARG A N 1
ATOM 2232 C CA . ARG A 1 307 ? 45.303 -37.251 -4.546 1.00 26.47 305 ARG A CA 1
ATOM 2233 C C . ARG A 1 307 ? 45.728 -35.960 -3.846 1.00 29.25 305 ARG A C 1
ATOM 2234 O O . ARG A 1 307 ? 45.111 -35.572 -2.847 1.00 30.00 305 ARG A O 1
ATOM 2242 N N . LYS A 1 308 ? 46.786 -35.303 -4.324 1.00 25.28 306 LYS A N 1
ATOM 2243 C CA . LYS A 1 308 ? 47.316 -34.107 -3.669 1.00 28.88 306 LYS A CA 1
ATOM 2244 C C . LYS A 1 308 ? 46.608 -32.877 -4.230 1.00 25.63 306 LYS A C 1
ATOM 2245 O O . LYS A 1 308 ? 46.792 -32.530 -5.396 1.00 22.79 306 LYS A O 1
ATOM 2251 N N . VAL A 1 309 ? 45.821 -32.200 -3.400 1.00 21.84 307 VAL A N 1
ATOM 2252 C CA . VAL A 1 309 ? 44.900 -31.164 -3.848 1.00 22.56 307 VAL A CA 1
ATOM 2253 C C . VAL A 1 309 ? 45.333 -29.825 -3.271 1.00 23.31 307 VAL A C 1
ATOM 2254 O O . VAL A 1 309 ? 45.583 -29.711 -2.066 1.00 22.31 307 VAL A O 1
ATOM 2258 N N . LYS A 1 310 ? 45.417 -28.816 -4.131 1.00 25.37 308 LYS A N 1
ATOM 2259 C CA . LYS A 1 310 ? 45.586 -27.435 -3.705 1.00 25.69 308 LYS A CA 1
ATOM 2260 C C . LYS A 1 310 ? 44.251 -26.715 -3.849 1.00 23.44 308 LYS A C 1
ATOM 2261 O O . LYS A 1 310 ? 43.639 -26.732 -4.927 1.00 22.25 308 LYS A O 1
ATOM 2267 N N . VAL A 1 311 ? 43.809 -26.098 -2.753 1.00 18.84 309 VAL A N 1
ATOM 2268 C CA . VAL A 1 311 ? 42.556 -25.359 -2.681 1.00 18.76 309 VAL A CA 1
ATOM 2269 C C . VAL A 1 311 ? 42.848 -23.986 -2.083 1.00 21.50 309 VAL A C 1
ATOM 2270 O O . VAL A 1 311 ? 43.574 -23.876 -1.088 1.00 22.22 309 VAL A O 1
ATOM 2274 N N . LEU A 1 312 ? 42.283 -22.947 -2.688 1.00 17.65 310 LEU A N 1
ATOM 2275 C CA . LEU A 1 312 ? 42.431 -21.570 -2.234 1.00 19.52 310 LEU A CA 1
ATOM 2276 C C . LEU A 1 312 ? 41.077 -21.061 -1.764 1.00 19.39 310 LEU A C 1
ATOM 2277 O O . LEU A 1 312 ? 40.090 -21.163 -2.497 1.00 20.31 310 LEU A O 1
ATOM 2282 N N . ALA A 1 313 ? 41.024 -20.521 -0.547 1.00 20.00 311 ALA A N 1
ATOM 2283 C CA . ALA A 1 313 ? 39.766 -20.052 0.025 1.00 22.24 311 ALA A CA 1
ATOM 2284 C C . ALA A 1 313 ? 39.927 -18.621 0.517 1.00 21.10 311 ALA A C 1
ATOM 2285 O O . ALA A 1 313 ? 40.732 -18.360 1.415 1.00 19.13 311 ALA A O 1
ATOM 2287 N N . TRP A 1 314 ? 39.149 -17.705 -0.058 1.00 20.60 312 TRP A N 1
ATOM 2288 C CA . TRP A 1 314 ? 39.140 -16.313 0.373 1.00 19.83 312 TRP A CA 1
ATOM 2289 C C . TRP A 1 314 ? 38.271 -16.123 1.606 1.00 19.69 312 TRP A C 1
ATOM 2290 O O . TRP A 1 314 ? 37.254 -16.798 1.787 1.00 19.79 312 TRP A O 1
ATOM 2301 N N . TYR A 1 315 ? 38.657 -15.164 2.445 1.00 18.56 313 TYR A N 1
ATOM 2302 C CA . TYR A 1 315 ? 37.751 -14.730 3.499 1.00 18.44 313 TYR A CA 1
ATOM 2303 C C . TYR A 1 315 ? 38.088 -13.309 3.917 1.00 21.46 313 TYR A C 1
ATOM 2304 O O . TYR A 1 315 ? 39.261 -12.972 4.099 1.00 19.77 313 TYR A O 1
ATOM 2313 N N . ASP A 1 316 ? 37.057 -12.479 4.043 1.00 20.09 314 ASP A N 1
ATOM 2314 C CA . ASP A 1 316 ? 37.191 -11.234 4.785 1.00 23.26 314 ASP A CA 1
ATOM 2315 C C . ASP A 1 316 ? 37.375 -11.601 6.252 1.00 25.05 314 ASP A C 1
ATOM 2316 O O . ASP A 1 316 ? 36.438 -12.078 6.899 1.00 26.31 314 ASP A O 1
ATOM 2321 N N . ASN A 1 317 ? 38.584 -11.405 6.778 1.00 21.05 315 ASN A N 1
ATOM 2322 C CA . ASN A 1 317 ? 38.848 -11.814 8.153 1.00 28.92 315 ASN A CA 1
ATOM 2323 C C . ASN A 1 317 ? 38.109 -10.974 9.183 1.00 25.93 315 ASN A C 1
ATOM 2324 O O . ASN A 1 317 ? 38.249 -11.246 10.377 1.00 28.67 315 ASN A O 1
ATOM 2329 N N . GLU A 1 318 ? 37.333 -9.978 8.773 1.00 23.46 316 GLU A N 1
ATOM 2330 C CA . GLU A 1 318 ? 36.533 -9.201 9.709 1.00 26.74 316 GLU A CA 1
ATOM 2331 C C . GLU A 1 318 ? 35.045 -9.391 9.490 1.00 26.06 316 GLU A C 1
ATOM 2332 O O . GLU A 1 318 ? 34.318 -9.701 10.442 1.00 26.31 316 GLU A O 1
ATOM 2338 N N . TRP A 1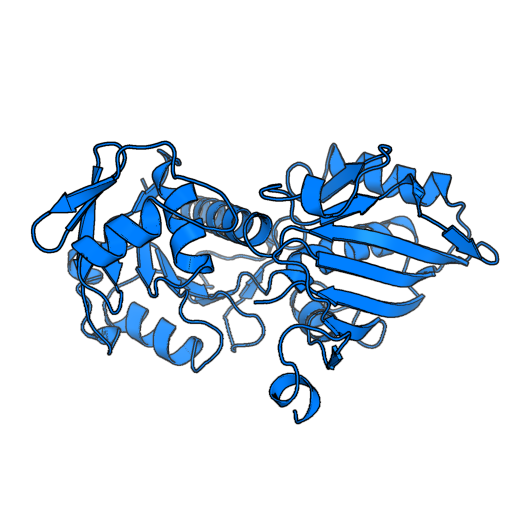 319 ? 34.571 -9.223 8.255 1.00 23.09 317 TRP A N 1
ATOM 2339 C CA . TRP A 1 319 ? 33.133 -9.182 8.019 1.00 25.03 317 TRP A CA 1
ATOM 2340 C C . TRP A 1 319 ? 32.500 -10.564 8.145 1.00 20.87 317 TRP A C 1
ATOM 2341 O O . TRP A 1 319 ? 31.452 -10.719 8.781 1.00 23.00 317 TRP A O 1
ATOM 2352 N N . GLY A 1 320 ? 33.101 -11.576 7.515 1.00 24.78 318 GLY A N 1
ATOM 2353 C CA . GLY A 1 320 ? 32.550 -12.919 7.608 1.00 25.65 318 GLY A CA 1
ATOM 2354 C C . GLY A 1 320 ? 32.450 -13.399 9.042 1.00 23.06 318 GLY A C 1
ATOM 2355 O O . GLY A 1 320 ? 31.427 -13.954 9.456 1.00 24.03 318 GLY A O 1
ATOM 2356 N N . TYR A 1 321 ? 33.500 -13.161 9.827 1.00 21.78 319 TYR A N 1
ATOM 2357 C CA . TYR A 1 321 ? 33.491 -13.587 11.219 1.00 23.44 319 TYR A CA 1
ATOM 2358 C C . TYR A 1 321 ? 32.394 -12.880 12.005 1.00 23.19 319 TYR A C 1
ATOM 2359 O O . TYR A 1 321 ? 31.702 -13.508 12.816 1.00 21.66 319 TYR A O 1
ATOM 2368 N N . SER A 1 322 ? 32.215 -11.574 11.770 1.00 17.26 320 SER A N 1
ATOM 2369 C CA . SER A 1 322 ? 31.198 -10.818 12.501 1.00 21.72 320 SER A CA 1
ATOM 2370 C C . SER A 1 322 ? 29.790 -11.271 12.127 1.00 24.04 320 SER A C 1
ATOM 2371 O O . SER A 1 322 ? 28.895 -11.339 12.988 1.00 22.85 320 SER A O 1
ATOM 2374 N N . CYS A 1 323 ? 29.577 -11.589 10.844 1.00 18.78 321 CYS A N 1
ATOM 2375 C CA . CYS A 1 323 ? 28.300 -12.157 10.425 1.00 19.78 321 CYS A CA 1
ATOM 2376 C C . CYS A 1 323 ? 28.068 -13.506 11.091 1.00 21.60 321 CYS A C 1
ATOM 2377 O O . CYS A 1 323 ? 26.934 -13.840 11.459 1.00 22.92 321 CYS A O 1
ATOM 2380 N N . ARG A 1 324 ? 29.129 -14.304 11.246 1.00 21.22 322 ARG A N 1
ATOM 2381 C CA . ARG A 1 324 ? 28.984 -15.568 11.966 1.00 22.44 322 ARG A CA 1
ATOM 2382 C C . ARG A 1 324 ? 28.647 -15.330 13.432 1.00 19.91 322 ARG A C 1
ATOM 2383 O O . ARG A 1 324 ? 27.875 -16.087 14.025 1.00 20.52 322 ARG A O 1
ATOM 2391 N N . VAL A 1 325 ? 29.215 -14.282 14.031 1.00 22.77 323 VAL A N 1
ATOM 2392 C CA . VAL A 1 325 ? 28.899 -13.962 15.425 1.00 22.95 323 VAL A CA 1
ATOM 2393 C C . VAL A 1 325 ? 27.417 -13.643 15.569 1.00 23.66 323 VAL A C 1
ATOM 2394 O O . VAL A 1 325 ? 26.754 -14.086 16.519 1.00 21.36 323 VAL A O 1
ATOM 2398 N N . VAL A 1 326 ? 26.868 -12.884 14.620 1.00 22.41 324 VAL A N 1
ATOM 2399 C CA . VAL A 1 326 ? 25.441 -12.559 14.683 1.00 22.71 324 VAL A CA 1
ATOM 2400 C C . VAL A 1 326 ? 24.582 -13.802 14.425 1.00 23.63 324 VAL A C 1
ATOM 2401 O O . VAL A 1 326 ? 23.554 -14.016 15.090 1.00 22.18 324 VAL A O 1
ATOM 2405 N N . ASP A 1 327 ? 24.990 -14.648 13.467 1.00 19.53 325 ASP A N 1
ATOM 2406 C CA . ASP A 1 327 ? 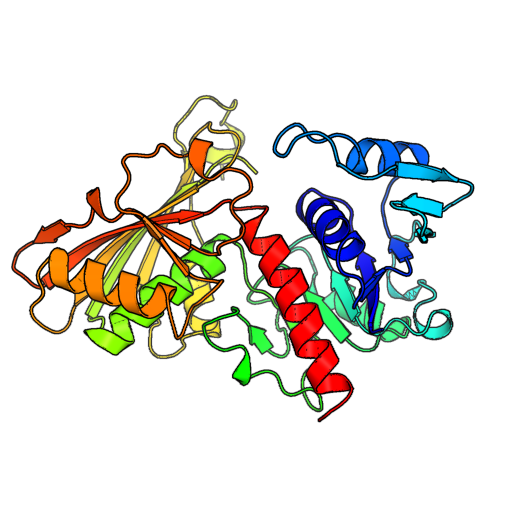24.291 -15.916 13.252 1.00 19.96 325 ASP A CA 1
ATOM 2407 C C . ASP A 1 327 ? 24.279 -16.758 14.523 1.00 22.77 325 ASP A C 1
ATOM 2408 O O . ASP A 1 327 ? 23.264 -17.385 14.862 1.00 22.61 325 ASP A O 1
ATOM 2413 N N . LEU A 1 328 ? 25.410 -16.796 15.229 1.00 19.30 326 LEU A N 1
ATOM 2414 C CA . LEU A 1 328 ? 25.504 -17.575 16.454 1.00 22.22 326 LEU A CA 1
ATOM 2415 C C . LEU A 1 328 ? 24.611 -16.994 17.537 1.00 22.60 326 LEU A C 1
ATOM 2416 O O . LEU A 1 328 ? 23.972 -17.744 18.279 1.00 22.14 326 LEU A O 1
ATOM 2421 N N . ILE A 1 329 ? 24.570 -15.662 17.654 1.00 18.69 327 ILE A N 1
ATOM 2422 C CA . ILE A 1 329 ? 23.643 -15.026 18.589 1.00 19.28 327 ILE A CA 1
ATOM 2423 C C . ILE A 1 329 ? 22.222 -15.508 18.324 1.00 26.52 327 ILE A C 1
ATOM 2424 O O . ILE A 1 329 ? 21.478 -15.848 19.253 1.00 23.26 327 ILE A O 1
ATOM 2429 N N . ARG A 1 330 ? 21.826 -15.538 17.044 1.00 21.94 328 ARG A N 1
ATOM 2430 C CA . ARG A 1 330 ? 20.461 -15.943 16.702 1.00 23.75 328 ARG A CA 1
ATOM 2431 C C . ARG A 1 330 ? 20.211 -17.418 17.013 1.00 23.33 328 ARG A C 1
ATOM 2432 O O . ARG A 1 330 ? 19.135 -17.783 17.502 1.00 24.36 328 ARG A O 1
ATOM 2440 N N . HIS A 1 331 ? 21.191 -18.276 16.725 1.00 24.54 329 HIS A N 1
ATOM 2441 C CA . HIS A 1 331 ? 21.076 -19.706 17.012 1.00 24.66 329 HIS A CA 1
ATOM 2442 C C . HIS A 1 331 ? 20.944 -19.954 18.514 1.00 25.96 329 HIS A C 1
ATOM 2443 O O . HIS A 1 331 ? 20.051 -20.687 18.970 1.00 26.10 329 HIS A O 1
ATOM 2450 N N . VAL A 1 332 ? 21.822 -19.326 19.299 1.00 25.05 330 VAL A N 1
ATOM 2451 C CA . VAL A 1 332 ? 21.787 -19.460 20.752 1.00 26.69 330 VAL A CA 1
ATOM 2452 C C . VAL A 1 332 ? 20.474 -18.933 21.311 1.00 27.96 330 VAL A C 1
ATOM 2453 O O . VAL A 1 332 ? 19.884 -19.540 22.209 1.00 23.84 330 VAL A O 1
ATOM 2457 N N . ALA A 1 333 ? 19.995 -17.795 20.800 1.00 27.16 331 ALA A N 1
ATOM 2458 C CA . ALA A 1 333 ? 18.761 -17.224 21.331 1.00 29.60 331 ALA A CA 1
ATOM 2459 C C . ALA A 1 333 ? 17.566 -18.117 21.024 1.00 30.92 331 ALA A C 1
ATOM 2460 O O . ALA A 1 333 ? 16.705 -18.336 21.892 1.00 26.32 331 ALA A O 1
ATOM 2462 N N . ALA A 1 334 ? 17.498 -18.639 19.794 1.00 24.78 332 ALA A N 1
ATOM 2463 C CA . ALA A 1 334 ? 16.434 -19.574 19.447 1.00 30.88 332 ALA A CA 1
ATOM 2464 C C . ALA A 1 334 ? 16.437 -20.776 20.381 1.00 32.38 332 ALA A C 1
ATOM 2465 O O . ALA A 1 334 ? 15.379 -21.203 20.859 1.00 32.34 332 ALA A O 1
ATOM 2467 N N . ARG A 1 335 ? 17.618 -21.330 20.665 1.00 28.65 333 ARG A N 1
ATOM 2468 C CA . ARG A 1 335 ? 17.651 -22.483 21.558 1.00 32.47 333 ARG A CA 1
ATOM 2469 C C . ARG A 1 335 ? 17.431 -22.099 23.020 1.00 35.28 333 ARG A C 1
ATOM 2470 O O . ARG A 1 335 ? 17.030 -22.950 23.821 1.00 36.08 333 ARG A O 1
ATO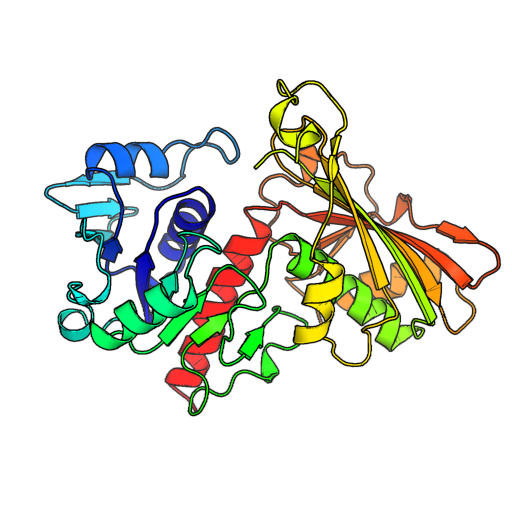M 2478 N N . MET A 1 336 ? 17.674 -20.838 23.380 1.00 32.91 334 MET A N 1
ATOM 2479 C CA . MET A 1 336 ? 17.377 -20.370 24.728 1.00 34.45 334 MET A CA 1
ATOM 2480 C C . MET A 1 336 ? 15.876 -20.290 24.954 1.00 40.66 334 MET A C 1
ATOM 2481 O O . MET A 1 336 ? 15.384 -20.646 26.031 1.00 42.78 334 MET A O 1
ATOM 2486 N N . LYS A 1 337 ? 15.133 -19.813 23.951 1.00 39.85 335 LYS A N 1
ATOM 2487 C CA . LYS A 1 337 ? 13.687 -19.679 24.109 1.00 43.65 335 LYS A CA 1
ATOM 2488 C C . LYS A 1 337 ? 12.951 -20.992 23.855 1.00 45.66 335 LYS A C 1
ATOM 2489 O O . LYS A 1 337 ? 11.843 -21.184 24.368 1.00 45.56 335 LYS A O 1
ATOM 2495 N N . HIS A 1 338 ? 13.540 -21.906 23.084 1.00 44.64 336 HIS A N 1
ATOM 2496 C CA . HIS A 1 338 ? 12.918 -23.187 22.747 1.00 41.92 336 HIS A CA 1
ATOM 2497 C C . HIS A 1 338 ? 13.937 -24.298 22.955 1.00 45.85 336 HIS A C 1
ATOM 2498 O O . HIS A 1 338 ? 14.523 -24.807 21.990 1.00 46.94 336 HIS A O 1
ATOM 2505 N N . PRO A 1 339 ? 14.168 -24.712 24.208 1.00 50.38 337 PRO A N 1
ATOM 2506 C CA . PRO A 1 339 ? 15.136 -25.775 24.499 1.00 55.17 337 PRO A CA 1
ATOM 2507 C C . PRO A 1 339 ? 14.636 -27.155 24.076 1.00 52.49 337 PRO A C 1
ATOM 2508 O O . PRO A 1 339 ? 15.441 -28.086 24.044 1.00 56.17 337 PRO A O 1
#

Solvent-accessible surface area: 14854 Å² total; per-residue (Å²): 162,9,52,0,0,0,8,10,10,38,71,43,0,26,0,0,0,11,70,1,5,76,24,96,116,9,87,8,16,0,0,10,8,100,110,51,8,115,52,0,10,106,44,0,55,107,15,139,32,28,34,186,8,126,74,115,21,66,43,30,169,102,1,0,50,0,49,64,88,130,1,59,11,41,79,26,218,46,18,106,119,7,29,0,153,130,69,69,0,1,0,0,0,1,11,58,30,114,154,74,1,67,104,42,0,73,7,0,43,96,2,17,5,87,16,0,0,0,22,6,18,47,46,126,22,68,21,10,0,0,19,16,9,12,46,93,108,4,46,17,139,179,30,55,4,0,0,0,0,31,26,9,0,2,0,0,0,0,1,0,44,8,0,31,125,75,29,14,0,96,49,11,120,7,29,1,38,33,2,106,131,113,138,139,137,87,177,25,125,45,147,50,119,9,47,22,127,24,47,4,0,134,10,2,33,80,8,8,94,124,2,82,70,48,3,90,14,81,7,54,26,28,62,47,71,9,3,2,23,1,33,0,47,0,41,4,108,57,88,4,62,25,127,81,0,16,91,0,0,84,115,9,9,148,95,92,7,171,34,14,1,48,31,13,74,108,115,62,96,27,103,83,6,50,50,34,59,37,3,0,5,0,9,7,101,51,13,117,43,118,147,75,99,91,0,66,1,29,0,29,5,2,6,17,33,1,9,0,6,9,0,4,50,0,0,100,39,0,8,57,75,38,105,148,129

Secondary structure (DSSP, 8-state):
-EEEEEE--SHHHHHHHHHHHH-TTEEEEEEE-SS-HHHHHHHHH--TTT-S-SS-EEEETTEEEETTEEEEEE--SSGGGS-HHHHT--EEEE-S-STTHHHHHHHHHHTT-SEEEESSS-SS-SEE--TTTTGGG--TTT--EEE---HHHHHHHHHHHHHHHHH-EEEEEEEEEE----HHHHT-TT-S-EEEE--HHHHHHHH-GGGTTSEEEEEEE-S-SS-EEEEEEEEESS---HHHHHHHHHHHHHTTTTTTEEEE-S---GGGGTT--SSEEEEGGG-EEETTTEEEEEEEE-TTHHHHHHHHHHHHHHHHHHH--

Radius of gyration: 19.97 Å; Cα contacts (8 Å, |Δi|>4): 746; chains: 1; bounding box: 48×53×50 Å

InterPro domains:
  IPR006424 Glyceraldehyde-3-phosphate dehydrogenase, type I [TIGR01534] (4-325)
  IPR020828 Glyceraldehyde 3-phosphate dehydrogenase, NAD(P) binding domain [PF00044] (3-102)
  IPR020828 Glyceraldehyde 3-phosphate dehydrogenase, NAD(P) binding domain [SM00846] (3-152)
  IPR020829 Glyceraldehyde 3-phosphate dehydrogenase, catalytic domain [PF02800] (157-313)
  IPR020830 Glyceraldehyde 3-phosphate dehydrogenase, active site [PS00071] (150-157)
  IPR020831 Glyceraldehyde/Erythrose phosphate dehydrogenase family [PIRSF000149] (1-333)
  IPR020831 Glyceraldehyde/Erythrose phosphate dehydrogenase family [PR00078] (109-122)
  IPR020831 Glyceraldehyde/Erythrose phosphate dehydrogenase family [PR00078] (146-164)
  IPR020831 Glyceraldehyde/Erythrose phosphate dehydrogenase family [PR00078] (173-189)
  IPR020831 Glyceraldehyde/Erythrose phosphate dehydrogenase family [PR00078] (229-246)
  IPR020831 Glyceraldehyde/Erythrose phosphate dehydrogenase family [PR00078] (269-284)
  IPR020831 Glyceraldehyde/Erythrose phosphate dehydrogenase family [PTHR43148] (2-334)
  IPR036291 NAD(P)-binding domain superfamily [SSF51735] (1-178)

Foldseek 3Di:
DAEEEEEEDDLQSLLLVLVQVPDPVYHDAEYAYADAQVVSLVPNQQDPFQGGRPWDWAGDDQWIQTNNDIYHYHHDPQLLVDQCQVVVHAEYEYDPDDPCQVVNQVSVVNNPYQAYEYAAFDNPFPAEDQPLQPLVPDALVRGHYYYPHALVLNAPQNLVVLQCVPFRFQAKEKEKEFEDPPVQVVVCPLADWGKAADCNLVSSCRRPVVCPPRYGYIYTYHNDHWKMKMKMWTFTNDFDFLVRSLVSQCVCCVPSQPQAEAEDQDPDDRSVCRLPQHSWYWHSVPWGDDPRTTIITMIMDGRRRNSSSSVVVSVVSSVVSNVPD

Organism: Bacillus subtilis (strain 168) (NCBI:txid224308)